Protein AF-A0A452ZAP2-F1 (afdb_monomer_lite)

Foldseek 3Di:
DAPPDDDDDDDPPPDDDDDCADPDPPGGDRDDDDPPVPDDDKDKDKDKDWDQDALVPDPPPDDTDIAIEMDIHPRPPVDDPPFDKDFDFDWDWDDPPDDDDDDPDPPVDPVDIHIHGYTPDIDTLPPPPPDPDDDDDDDDDDPDDPVNVDPQDPVNVVVVVVCCVVQVVCVLVVCLCVLQVPAPDPSVVSSLLVCQLVFADWAFDPDPVRHIDGRGDDDDDDDDPPNCPLVSLVSSQNPRSRRDDDDDDD

Structure (mmCIF, N/CA/C/O backbone):
data_AF-A0A452ZAP2-F1
#
_entry.id   AF-A0A452ZAP2-F1
#
loop_
_atom_site.group_PDB
_atom_site.id
_atom_site.type_symbol
_atom_site.label_atom_id
_atom_site.label_alt_id
_atom_site.label_comp_id
_atom_site.label_asym_id
_atom_site.label_entity_id
_atom_site.label_seq_id
_atom_site.pdbx_PDB_ins_code
_atom_site.Cartn_x
_atom_site.Cartn_y
_atom_site.Cartn_z
_atom_site.occupancy
_atom_site.B_iso_or_equiv
_atom_site.auth_seq_id
_atom_site.auth_comp_id
_atom_site.auth_asym_id
_ato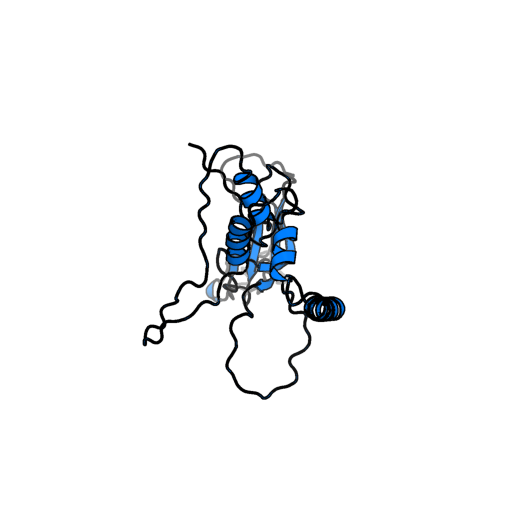m_site.auth_atom_id
_atom_site.pdbx_PDB_model_num
ATOM 1 N N . MET A 1 1 ? 32.520 3.408 -51.316 1.00 58.94 1 MET A N 1
ATOM 2 C CA . MET A 1 1 ? 31.138 2.909 -51.497 1.00 58.94 1 MET A CA 1
ATOM 3 C C . MET A 1 1 ? 30.465 2.753 -50.139 1.00 58.94 1 MET A C 1
ATOM 5 O O . MET A 1 1 ? 31.129 2.323 -49.201 1.00 58.94 1 MET A O 1
ATOM 9 N N . LYS A 1 2 ? 29.183 3.119 -50.012 1.00 74.56 2 LYS A N 1
ATOM 10 C CA . LYS A 1 2 ? 28.364 2.792 -48.830 1.00 74.56 2 LYS A CA 1
ATOM 11 C C . LYS A 1 2 ? 27.790 1.385 -49.039 1.00 74.56 2 LYS A C 1
ATOM 13 O O . LYS A 1 2 ? 27.244 1.130 -50.102 1.00 74.56 2 LYS A O 1
ATOM 18 N N . CYS A 1 3 ? 27.929 0.488 -48.064 1.00 83.25 3 CYS A N 1
ATOM 19 C CA . CYS A 1 3 ? 27.528 -0.922 -48.199 1.00 83.25 3 CYS A CA 1
ATOM 20 C C . CYS A 1 3 ? 26.006 -1.165 -48.181 1.00 83.25 3 CYS A C 1
ATOM 22 O O . CYS A 1 3 ? 25.582 -2.283 -48.445 1.00 83.25 3 CYS A O 1
ATOM 24 N N . ALA A 1 4 ? 25.197 -0.155 -47.824 1.00 84.50 4 ALA A N 1
ATOM 25 C CA . ALA A 1 4 ? 23.725 -0.194 -47.767 1.00 84.50 4 ALA A CA 1
ATOM 26 C C . ALA A 1 4 ? 23.115 -1.380 -46.987 1.00 84.50 4 ALA A C 1
ATOM 28 O O . ALA A 1 4 ? 21.946 -1.713 -47.154 1.00 84.50 4 ALA A O 1
ATOM 29 N N . THR A 1 5 ? 23.899 -2.025 -46.125 1.00 86.81 5 THR A N 1
ATOM 30 C CA . THR A 1 5 ? 23.486 -3.259 -45.457 1.00 86.81 5 THR A CA 1
ATOM 31 C C . THR A 1 5 ? 22.691 -2.969 -44.196 1.00 86.81 5 THR A C 1
ATOM 33 O O . THR A 1 5 ? 23.039 -2.080 -43.416 1.00 86.81 5 THR A O 1
ATOM 36 N N . VAL A 1 6 ? 21.637 -3.756 -43.984 1.00 89.06 6 VAL A N 1
ATOM 37 C CA . VAL A 1 6 ? 20.798 -3.692 -42.788 1.00 89.06 6 VAL A CA 1
ATOM 38 C C . VAL A 1 6 ? 21.463 -4.478 -41.662 1.00 89.06 6 VAL A C 1
ATOM 40 O O . VAL A 1 6 ? 21.759 -5.661 -41.807 1.00 89.06 6 VAL A O 1
ATOM 43 N N . ILE A 1 7 ? 21.678 -3.820 -40.525 1.00 88.56 7 ILE A N 1
ATOM 44 C CA . ILE A 1 7 ? 22.232 -4.435 -39.317 1.00 88.56 7 ILE A CA 1
ATOM 45 C C . ILE A 1 7 ? 21.113 -4.501 -38.283 1.00 88.56 7 ILE A C 1
ATOM 47 O O . ILE A 1 7 ? 20.578 -3.467 -37.883 1.00 88.56 7 ILE A O 1
ATOM 51 N N . ARG A 1 8 ? 20.761 -5.712 -37.845 1.00 89.12 8 ARG A N 1
ATOM 52 C CA . ARG A 1 8 ? 19.824 -5.906 -36.733 1.00 89.12 8 ARG A CA 1
ATOM 53 C C . ARG A 1 8 ? 20.575 -5.778 -35.412 1.00 89.12 8 ARG A C 1
ATOM 55 O O . ARG A 1 8 ? 21.665 -6.326 -35.262 1.00 89.12 8 ARG A O 1
ATOM 62 N N . ARG A 1 9 ? 19.983 -5.065 -34.458 1.00 86.69 9 ARG A N 1
ATOM 63 C CA . ARG A 1 9 ? 20.482 -4.948 -33.087 1.00 86.69 9 ARG A CA 1
ATOM 64 C C . ARG A 1 9 ? 19.342 -5.122 -32.101 1.00 86.69 9 ARG A C 1
ATOM 66 O O . ARG A 1 9 ? 18.235 -4.660 -32.360 1.00 86.69 9 ARG A O 1
ATOM 73 N N . VAL A 1 10 ? 19.653 -5.781 -30.993 1.00 87.56 10 VAL A N 1
ATOM 74 C CA . VAL A 1 10 ? 18.770 -5.923 -29.836 1.00 87.56 10 VAL A CA 1
ATOM 75 C C . VAL A 1 10 ? 19.266 -4.955 -28.769 1.00 87.56 10 VAL A C 1
ATOM 77 O O . VAL A 1 10 ? 20.470 -4.887 -28.520 1.00 87.56 10 VAL A O 1
ATOM 80 N N . PHE A 1 11 ? 18.349 -4.188 -28.184 1.00 86.19 11 PHE A N 1
ATOM 81 C CA . PHE A 1 11 ? 18.636 -3.235 -27.114 1.00 86.19 11 PHE A CA 1
ATOM 82 C C . PHE A 1 11 ? 18.094 -3.812 -25.808 1.00 86.19 11 PHE A C 1
ATOM 84 O O . PHE A 1 11 ? 16.899 -3.727 -25.552 1.00 86.19 11 PHE A O 1
ATOM 91 N N . SER A 1 12 ? 18.959 -4.438 -25.010 1.00 78.31 12 SER A N 1
ATOM 92 C CA . SER A 1 12 ? 18.568 -5.090 -23.751 1.00 78.31 12 SER A CA 1
ATOM 93 C C . SER A 1 12 ? 18.119 -4.109 -22.665 1.00 78.31 12 SER A C 1
ATOM 95 O O . SER A 1 12 ? 17.447 -4.506 -21.727 1.00 78.31 12 SER A O 1
ATOM 97 N N . ASP A 1 13 ? 18.512 -2.842 -22.768 1.00 74.81 13 ASP A N 1
ATOM 98 C CA . ASP A 1 13 ? 18.142 -1.753 -21.859 1.00 74.81 13 ASP A CA 1
ATOM 99 C C . ASP A 1 13 ? 17.128 -0.781 -22.487 1.00 74.81 13 ASP A C 1
ATOM 101 O O . ASP A 1 13 ? 16.902 0.304 -21.956 1.00 74.81 13 ASP A O 1
ATOM 105 N N . GLY A 1 14 ? 16.584 -1.118 -23.664 1.00 78.00 14 GLY A N 1
ATOM 106 C CA . GLY A 1 14 ? 15.677 -0.254 -24.423 1.00 78.00 14 GLY A CA 1
ATOM 107 C C . GLY A 1 14 ? 16.316 1.032 -24.970 1.00 78.00 14 GLY A C 1
ATOM 108 O O . GLY A 1 14 ? 15.641 1.807 -25.651 1.00 78.00 14 GLY A O 1
ATOM 109 N N . LYS A 1 15 ? 17.614 1.282 -24.734 1.00 80.50 15 LYS A N 1
ATOM 110 C CA . LYS A 1 15 ? 18.286 2.511 -25.172 1.00 80.50 15 LYS A CA 1
ATOM 111 C C . LYS A 1 15 ? 18.844 2.344 -26.573 1.00 80.50 15 LYS A C 1
ATOM 113 O O . LYS A 1 15 ? 19.737 1.538 -26.843 1.00 80.50 15 LYS A O 1
ATOM 118 N N . PHE A 1 16 ? 18.357 3.179 -27.484 1.00 85.19 16 PHE A N 1
ATOM 119 C CA . PHE A 1 16 ? 18.865 3.205 -28.845 1.00 85.19 16 PHE A CA 1
ATOM 120 C C . PHE A 1 16 ? 20.347 3.615 -28.871 1.00 85.19 16 PHE A C 1
ATOM 122 O O . PHE A 1 16 ? 20.704 4.741 -28.526 1.00 85.19 16 PHE A O 1
ATOM 129 N N . SER A 1 17 ? 21.207 2.714 -29.351 1.00 84.94 17 SER A N 1
ATOM 130 C CA . SER A 1 17 ? 22.629 2.981 -29.576 1.00 84.94 17 SER A CA 1
ATOM 131 C C . SER A 1 17 ? 23.060 2.560 -30.993 1.00 84.94 17 SER A C 1
ATOM 133 O O . SER A 1 17 ? 23.039 1.369 -31.341 1.00 84.94 17 SER A O 1
ATOM 135 N N . PRO A 1 18 ? 23.461 3.513 -31.859 1.00 86.19 18 PRO A N 1
ATOM 136 C CA . PRO A 1 18 ? 23.907 3.167 -33.201 1.00 86.19 18 PRO A CA 1
ATOM 137 C C . PRO A 1 18 ? 25.214 2.346 -33.155 1.00 86.19 18 PRO A C 1
ATOM 139 O O . PRO A 1 18 ? 25.992 2.453 -32.202 1.00 86.19 18 PRO A O 1
ATOM 142 N N . PRO A 1 19 ? 25.489 1.509 -34.172 1.00 86.94 19 PRO A N 1
ATOM 143 C CA . PRO A 1 19 ? 26.772 0.823 -34.293 1.00 86.94 19 PRO A CA 1
ATOM 144 C C . PRO A 1 19 ? 27.937 1.815 -34.384 1.00 86.94 19 PRO A C 1
ATOM 146 O O . PRO A 1 19 ? 27.811 2.883 -34.977 1.00 86.94 19 PRO A O 1
ATOM 149 N N . VAL A 1 20 ? 29.094 1.444 -33.830 1.00 87.69 20 VAL A N 1
ATOM 150 C CA . VAL A 1 20 ? 30.314 2.272 -33.895 1.00 87.69 20 VAL A CA 1
ATOM 151 C C . VAL A 1 20 ? 30.989 2.155 -35.270 1.00 87.69 20 VAL A C 1
ATOM 153 O O . VAL A 1 20 ? 31.582 3.112 -35.771 1.00 87.69 20 VAL A O 1
ATOM 156 N N . SER A 1 21 ? 30.883 0.988 -35.907 1.00 89.00 21 SER A N 1
ATOM 157 C CA . SER A 1 21 ? 31.468 0.687 -37.214 1.00 89.00 21 SER A CA 1
ATOM 158 C C . SER A 1 21 ? 30.659 -0.371 -37.962 1.00 89.00 21 SER A C 1
ATOM 160 O O . SER A 1 21 ? 29.855 -1.101 -37.380 1.00 89.00 21 SER A O 1
ATOM 162 N N . CYS A 1 22 ? 30.844 -0.423 -39.282 1.00 87.75 22 CYS A N 1
ATOM 163 C CA . CYS A 1 22 ? 30.193 -1.413 -40.129 1.00 87.75 22 CYS A CA 1
ATOM 164 C C . CYS A 1 22 ? 30.821 -2.799 -39.916 1.00 87.75 22 CYS A C 1
ATOM 166 O O . CYS A 1 22 ? 32.039 -2.914 -39.814 1.00 87.75 22 CYS A O 1
ATOM 168 N N . ILE A 1 23 ? 29.988 -3.841 -39.884 1.00 86.06 23 ILE A N 1
ATOM 169 C CA . ILE A 1 23 ? 30.411 -5.243 -39.712 1.00 86.06 23 ILE A CA 1
ATOM 170 C C . ILE A 1 23 ? 30.957 -5.888 -40.998 1.00 86.06 23 ILE A C 1
ATOM 172 O O . ILE A 1 23 ? 31.515 -6.978 -40.951 1.00 86.06 23 ILE A O 1
ATOM 176 N N . ILE A 1 24 ? 30.795 -5.239 -42.156 1.00 87.38 24 ILE A N 1
ATOM 177 C CA . ILE A 1 24 ? 31.222 -5.786 -43.450 1.00 87.38 24 ILE A CA 1
ATOM 178 C C . ILE A 1 24 ? 32.718 -5.574 -43.658 1.00 87.38 24 ILE A C 1
ATOM 180 O O . ILE A 1 24 ? 33.215 -4.447 -43.567 1.00 87.38 24 ILE A O 1
ATOM 184 N N . GLN A 1 25 ? 33.418 -6.648 -44.032 1.00 82.94 25 GLN A N 1
ATOM 185 C CA . GLN A 1 25 ? 34.827 -6.581 -44.409 1.00 82.94 25 GLN A CA 1
ATOM 186 C C . GLN A 1 25 ? 35.030 -5.614 -45.588 1.00 82.94 25 GLN A C 1
ATOM 188 O O . GLN A 1 25 ? 34.381 -5.722 -46.625 1.00 82.94 25 GLN A O 1
ATOM 193 N N . GLY A 1 26 ? 35.911 -4.627 -45.409 1.00 83.25 26 GLY A N 1
ATOM 194 C CA . GLY A 1 26 ? 36.197 -3.589 -46.408 1.00 83.25 26 GLY A CA 1
ATOM 195 C C . GLY A 1 26 ? 35.350 -2.311 -46.301 1.00 83.25 26 GLY A C 1
ATOM 196 O O . GLY A 1 26 ? 35.664 -1.324 -46.967 1.00 83.25 26 GLY A O 1
ATOM 197 N N . CYS A 1 27 ? 34.329 -2.255 -45.433 1.00 83.69 27 CYS A N 1
ATOM 198 C CA . CYS A 1 27 ? 33.527 -1.044 -45.228 1.00 83.69 27 CYS A CA 1
ATOM 199 C C . CYS A 1 27 ? 33.940 -0.276 -43.959 1.00 83.69 27 CYS A C 1
ATOM 201 O O . CYS A 1 27 ? 33.764 -0.749 -42.843 1.00 83.69 27 CYS A O 1
ATOM 203 N N . LYS A 1 28 ? 34.421 0.967 -44.113 1.00 85.19 28 LYS A N 1
ATOM 204 C CA . LYS A 1 28 ? 34.807 1.860 -42.994 1.00 85.19 28 LYS A CA 1
ATOM 205 C C . LYS A 1 28 ? 33.688 2.821 -42.551 1.00 85.19 28 LYS A C 1
ATOM 207 O O . LYS A 1 28 ? 33.962 3.868 -41.968 1.00 85.19 28 LYS A O 1
ATOM 212 N N . GLY A 1 29 ? 32.429 2.507 -42.864 1.00 84.44 29 GLY A N 1
ATOM 213 C CA . GLY A 1 29 ? 31.281 3.352 -42.520 1.00 84.44 29 GLY A CA 1
ATOM 214 C C . GLY A 1 29 ? 31.062 3.459 -41.005 1.00 84.44 29 GLY A C 1
ATOM 215 O O . GLY A 1 29 ? 31.090 2.446 -40.308 1.00 84.44 29 GLY A O 1
ATOM 216 N N . ARG A 1 30 ? 30.837 4.685 -40.512 1.00 86.25 30 ARG A N 1
ATOM 217 C CA . ARG A 1 30 ? 30.538 5.004 -39.096 1.00 86.25 30 ARG A CA 1
ATOM 218 C C . ARG A 1 30 ? 29.185 5.692 -38.890 1.00 86.25 30 ARG A C 1
ATOM 220 O O . ARG A 1 30 ? 28.778 5.941 -37.763 1.00 86.25 30 ARG A O 1
ATOM 227 N N . THR A 1 31 ? 28.503 6.033 -39.978 1.00 86.81 31 THR A N 1
ATOM 228 C CA . THR A 1 31 ? 27.211 6.721 -39.952 1.00 86.81 31 THR A CA 1
ATOM 229 C C . THR A 1 31 ? 26.125 5.726 -40.316 1.00 86.81 31 THR A C 1
ATOM 231 O O . THR A 1 31 ? 26.180 5.121 -41.387 1.00 86.81 31 THR A O 1
ATOM 234 N N . PHE A 1 32 ? 25.140 5.581 -39.436 1.00 89.00 32 PHE A N 1
ATOM 235 C CA . PHE A 1 32 ? 24.030 4.649 -39.593 1.00 89.00 32 PHE A CA 1
ATOM 236 C C . PHE A 1 32 ? 22.717 5.414 -39.519 1.00 89.00 32 PHE A C 1
ATOM 238 O O . PHE A 1 32 ? 22.531 6.247 -38.634 1.00 89.00 32 PHE A O 1
ATOM 245 N N . THR A 1 33 ? 21.807 5.122 -40.442 1.00 88.94 33 THR A N 1
ATOM 246 C CA . THR A 1 33 ? 20.453 5.676 -40.426 1.00 88.94 33 THR A CA 1
ATOM 247 C C . THR A 1 33 ? 19.517 4.634 -39.816 1.00 88.94 33 THR A C 1
ATOM 249 O O . THR A 1 33 ? 19.455 3.518 -40.337 1.00 88.94 33 THR A O 1
ATOM 252 N N . PRO A 1 34 ? 18.808 4.944 -38.717 1.00 90.50 34 PRO A N 1
ATOM 253 C CA . PRO A 1 34 ? 17.894 3.991 -38.103 1.00 90.50 34 PRO A CA 1
ATOM 254 C C . PRO A 1 34 ? 16.666 3.753 -38.989 1.00 90.50 34 PRO A C 1
ATOM 256 O O . PRO A 1 34 ? 15.971 4.694 -39.371 1.00 90.50 34 PRO A O 1
ATOM 259 N N . LEU A 1 35 ? 16.366 2.482 -39.264 1.00 90.69 35 LEU A N 1
ATOM 260 C CA . LEU A 1 35 ? 15.135 2.056 -39.933 1.00 90.69 35 LEU A CA 1
ATOM 261 C C . LEU A 1 35 ? 14.028 1.838 -38.893 1.00 90.69 35 LEU A C 1
ATOM 263 O O . LEU A 1 35 ? 13.832 0.733 -38.388 1.00 90.69 35 LEU A O 1
ATOM 267 N N . ARG A 1 36 ? 13.309 2.914 -38.555 1.00 89.81 36 ARG A N 1
ATOM 268 C CA . ARG A 1 36 ? 12.293 2.898 -37.486 1.00 89.81 36 ARG A CA 1
ATOM 269 C C . ARG A 1 36 ? 11.105 1.979 -37.777 1.00 89.81 36 ARG A C 1
ATOM 271 O O . ARG A 1 36 ? 10.565 1.402 -36.847 1.00 89.81 36 ARG A O 1
ATOM 278 N N . SER A 1 37 ? 10.740 1.788 -39.045 1.00 91.56 37 SER A N 1
ATOM 279 C CA . SER A 1 37 ? 9.626 0.912 -39.447 1.00 91.56 37 SER A CA 1
ATOM 280 C C . SER A 1 37 ? 9.846 -0.564 -39.107 1.00 91.56 37 SER A C 1
ATOM 282 O O . SER A 1 37 ? 8.888 -1.318 -39.009 1.00 91.56 37 SER A O 1
ATOM 284 N N . THR A 1 38 ? 11.101 -0.984 -38.928 1.00 90.88 38 THR A N 1
ATOM 285 C CA . THR A 1 38 ? 11.453 -2.360 -38.545 1.00 90.88 38 THR A CA 1
ATOM 286 C C . THR A 1 38 ? 11.644 -2.545 -37.041 1.00 90.88 38 THR A C 1
ATOM 288 O O . THR A 1 38 ? 12.013 -3.636 -36.604 1.00 90.88 38 THR A O 1
ATOM 291 N N . ALA A 1 39 ? 11.452 -1.487 -36.247 1.00 89.75 39 ALA A N 1
ATOM 292 C CA . ALA A 1 39 ? 11.618 -1.557 -34.805 1.00 89.75 39 ALA A CA 1
ATOM 293 C C . ALA A 1 39 ? 10.484 -2.378 -34.181 1.00 89.75 39 ALA A C 1
ATOM 295 O O . ALA A 1 39 ? 9.310 -2.138 -34.457 1.00 89.75 39 ALA A O 1
ATOM 296 N N . LYS A 1 40 ? 10.848 -3.334 -33.323 1.00 89.31 40 LYS A N 1
ATOM 297 C CA . LYS A 1 40 ? 9.900 -3.983 -32.417 1.00 89.31 40 LYS A CA 1
ATOM 298 C C . LYS A 1 40 ? 9.793 -3.124 -31.165 1.00 89.31 40 LYS A C 1
ATOM 300 O O . LYS A 1 40 ? 10.821 -2.788 -30.579 1.00 89.31 40 LYS A O 1
ATOM 305 N N . LEU A 1 41 ? 8.572 -2.739 -30.825 1.00 88.00 41 LEU A N 1
ATOM 306 C CA . LEU A 1 41 ? 8.265 -1.962 -29.632 1.00 88.00 41 LEU A CA 1
ATOM 307 C C . LEU A 1 41 ? 7.883 -2.920 -28.504 1.00 88.00 41 LEU A C 1
ATOM 309 O O . LEU A 1 41 ? 7.373 -4.007 -28.774 1.00 88.00 41 LEU A O 1
ATOM 313 N N . ILE A 1 42 ? 8.156 -2.499 -27.277 1.00 90.31 42 ILE A N 1
ATOM 314 C CA . ILE A 1 42 ? 7.742 -3.174 -26.050 1.00 90.31 42 ILE A CA 1
ATOM 315 C C . ILE A 1 42 ? 7.013 -2.152 -25.188 1.00 90.31 42 ILE A C 1
ATOM 317 O O . ILE A 1 42 ? 7.383 -0.971 -25.191 1.00 90.31 42 ILE A O 1
ATOM 321 N N . ASP A 1 43 ? 5.989 -2.606 -24.479 1.00 92.56 43 ASP A N 1
ATOM 322 C CA . ASP A 1 43 ? 5.262 -1.758 -23.545 1.00 92.56 43 ASP A CA 1
ATOM 323 C C . ASP A 1 43 ? 6.131 -1.481 -22.320 1.00 92.56 43 ASP A C 1
ATOM 325 O O . ASP A 1 43 ? 6.911 -2.327 -21.874 1.00 92.56 43 ASP A O 1
ATOM 329 N N . PHE A 1 44 ? 6.032 -0.256 -21.817 1.00 92.94 44 PHE A N 1
ATOM 330 C CA . PHE A 1 44 ? 6.894 0.256 -20.765 1.00 92.94 44 PHE A CA 1
ATOM 331 C C . PHE A 1 44 ? 6.123 1.224 -19.877 1.00 92.94 44 PHE A C 1
ATOM 333 O O . PHE A 1 44 ? 5.499 2.168 -20.367 1.00 92.94 44 PHE A O 1
ATOM 340 N N . GLN A 1 45 ? 6.227 1.040 -18.565 1.00 95.06 45 GLN A N 1
ATOM 341 C CA . GLN A 1 45 ? 5.589 1.889 -17.570 1.00 95.06 45 GLN A CA 1
ATOM 342 C C . GLN A 1 45 ? 6.557 2.181 -16.424 1.00 95.06 45 GLN A C 1
ATOM 344 O O . GLN A 1 45 ? 7.225 1.292 -15.903 1.00 95.06 45 GLN A O 1
ATOM 349 N N . LYS A 1 46 ? 6.619 3.448 -16.007 1.00 94.88 46 LYS A N 1
ATOM 350 C CA . LYS A 1 46 ? 7.341 3.863 -14.800 1.00 94.88 46 LYS A CA 1
ATOM 351 C C . LYS A 1 46 ? 6.360 4.087 -13.669 1.00 94.88 46 LYS A C 1
ATOM 353 O O . LYS A 1 46 ? 5.465 4.921 -13.787 1.00 94.88 46 LYS A O 1
ATOM 358 N N . ILE A 1 47 ? 6.583 3.396 -12.562 1.00 95.81 47 ILE A N 1
ATOM 359 C CA . ILE A 1 47 ? 5.866 3.607 -11.309 1.00 95.81 47 ILE A CA 1
ATOM 360 C C . ILE A 1 47 ? 6.831 4.116 -10.237 1.00 95.81 47 ILE A C 1
ATOM 362 O O . ILE A 1 47 ? 8.046 3.933 -10.315 1.00 95.81 47 ILE A O 1
ATOM 366 N N . ARG A 1 48 ? 6.287 4.761 -9.206 1.00 95.44 48 ARG A N 1
ATOM 367 C CA . ARG A 1 48 ? 7.054 5.194 -8.037 1.00 95.44 48 ARG A CA 1
ATOM 368 C C . ARG A 1 48 ? 6.506 4.499 -6.806 1.00 95.44 48 ARG A C 1
ATOM 370 O O . ARG A 1 48 ? 5.365 4.740 -6.419 1.00 95.44 48 ARG A O 1
ATOM 377 N N . ILE A 1 49 ? 7.330 3.657 -6.200 1.00 93.94 49 ILE A N 1
ATOM 378 C CA . ILE A 1 49 ? 6.974 2.881 -5.015 1.00 93.94 49 ILE A CA 1
ATOM 379 C C . ILE A 1 49 ? 7.396 3.681 -3.789 1.00 93.94 49 ILE A C 1
ATOM 381 O O . ILE A 1 49 ? 8.515 4.192 -3.737 1.00 93.94 49 ILE A O 1
ATOM 385 N N . GLN A 1 50 ? 6.501 3.798 -2.812 1.00 91.38 50 GLN A N 1
ATOM 386 C CA . GLN A 1 50 ? 6.766 4.441 -1.528 1.00 91.38 50 GLN A CA 1
ATOM 387 C C . GLN A 1 50 ? 6.881 3.378 -0.435 1.00 91.38 50 GLN A C 1
ATOM 389 O O . GLN A 1 50 ? 6.072 2.453 -0.392 1.00 91.38 50 GLN A O 1
ATOM 394 N N . GLU A 1 51 ? 7.877 3.518 0.445 1.00 86.25 51 GLU A N 1
ATOM 395 C CA . GLU A 1 51 ? 8.024 2.656 1.623 1.00 86.25 51 GLU A CA 1
ATOM 396 C C . GLU A 1 51 ? 6.728 2.645 2.452 1.00 86.25 51 GLU A C 1
ATOM 398 O O . GLU A 1 51 ? 6.159 3.700 2.754 1.00 86.25 51 GLU A O 1
ATOM 403 N N . LEU A 1 52 ? 6.275 1.450 2.843 1.00 78.44 52 LEU A N 1
ATOM 404 C CA . LEU A 1 52 ? 5.164 1.304 3.776 1.00 78.44 52 LEU A CA 1
ATOM 405 C C . LEU A 1 52 ? 5.656 1.682 5.178 1.00 78.44 52 LEU A C 1
ATOM 407 O O . LEU A 1 52 ? 6.583 1.071 5.706 1.00 78.44 52 LEU A O 1
ATOM 411 N N . SER A 1 53 ? 5.037 2.681 5.799 1.00 66.38 53 SER A N 1
ATOM 412 C CA . SER A 1 53 ? 5.342 3.053 7.179 1.00 66.38 53 SER A CA 1
ATOM 413 C C . SER A 1 53 ? 4.651 2.088 8.147 1.00 66.38 53 SER A C 1
ATOM 415 O O . SER A 1 53 ? 3.565 2.394 8.639 1.00 66.38 53 SER A O 1
ATOM 417 N N . SER A 1 54 ? 5.240 0.918 8.404 1.00 61.31 54 SER A N 1
ATOM 418 C CA . SER A 1 54 ? 4.812 0.076 9.528 1.00 61.31 54 SER A CA 1
ATOM 419 C C . SER A 1 54 ? 5.258 0.704 10.853 1.00 61.31 54 SER A C 1
ATOM 421 O O . SER A 1 54 ? 6.269 1.410 10.905 1.00 61.31 54 SER A O 1
ATOM 423 N N . ALA A 1 55 ? 4.499 0.465 11.928 1.00 55.03 55 ALA A N 1
ATOM 424 C CA . ALA A 1 55 ? 4.786 1.011 13.258 1.00 55.03 55 ALA A CA 1
ATOM 425 C C . ALA A 1 55 ? 6.202 0.663 13.764 1.00 55.03 55 ALA A C 1
ATOM 427 O O . ALA A 1 55 ? 6.798 1.455 14.486 1.00 55.03 55 ALA A O 1
ATOM 428 N N . GLU A 1 56 ? 6.761 -0.470 13.329 1.00 55.00 56 GLU A N 1
ATOM 429 C CA . GLU A 1 56 ? 8.092 -0.948 13.727 1.00 55.00 56 GLU A CA 1
ATOM 430 C C . GLU A 1 56 ? 9.254 -0.244 13.003 1.00 55.00 56 GLU A C 1
ATOM 432 O O . GLU A 1 56 ? 10.330 -0.103 13.573 1.00 55.00 56 GLU A O 1
ATOM 437 N N . ASN A 1 57 ? 9.044 0.247 11.774 1.00 56.97 57 ASN A N 1
ATOM 438 C CA . ASN A 1 57 ? 10.090 0.879 10.949 1.00 56.97 57 ASN A CA 1
ATOM 439 C C . ASN A 1 57 ? 9.936 2.405 10.836 1.00 56.97 57 ASN A C 1
ATOM 441 O O . ASN A 1 57 ? 10.589 3.055 10.013 1.00 56.97 57 ASN A O 1
ATOM 445 N N . ARG A 1 58 ? 9.036 3.000 11.625 1.00 60.69 58 ARG A N 1
ATOM 446 C CA . ARG A 1 58 ? 8.757 4.435 11.574 1.00 60.69 58 ARG A CA 1
ATOM 447 C C . ARG A 1 58 ? 9.778 5.206 12.408 1.00 60.69 58 ARG A C 1
ATOM 449 O O . ARG A 1 58 ? 9.548 5.497 13.574 1.00 60.69 58 ARG A O 1
ATOM 456 N N . GLU A 1 59 ? 10.881 5.597 11.777 1.00 66.62 59 GLU A N 1
ATOM 457 C CA . GLU A 1 59 ? 11.748 6.654 12.308 1.00 66.62 59 GLU A CA 1
ATOM 458 C C . GLU A 1 59 ? 10.941 7.963 12.381 1.00 66.62 59 GLU A C 1
ATOM 460 O O . GLU A 1 59 ? 10.522 8.514 11.356 1.00 66.62 59 GLU A O 1
ATOM 465 N N . GLU A 1 60 ? 10.651 8.438 13.596 1.00 68.38 60 GLU A N 1
ATOM 466 C CA . GLU A 1 60 ? 9.837 9.637 13.804 1.00 68.38 60 GLU A CA 1
ATOM 467 C C . GLU A 1 60 ? 10.441 10.852 13.078 1.00 68.38 60 GLU A C 1
ATOM 469 O O . GLU A 1 60 ? 11.628 11.150 13.187 1.00 68.38 60 GLU A O 1
ATOM 474 N N . GLY A 1 61 ? 9.611 11.561 12.305 1.00 70.50 61 GLY A N 1
ATOM 475 C CA . GLY A 1 61 ? 10.013 12.764 11.566 1.00 70.50 61 GLY A CA 1
ATOM 476 C C . GLY A 1 61 ? 10.647 12.523 10.191 1.00 70.50 61 GLY A C 1
ATOM 477 O O . GLY A 1 61 ? 10.828 13.485 9.443 1.00 70.50 61 GLY A O 1
ATOM 478 N N . ARG A 1 62 ? 10.933 11.274 9.799 1.00 80.06 62 ARG A N 1
ATOM 479 C CA . ARG A 1 62 ? 11.441 10.965 8.454 1.00 80.06 62 ARG A CA 1
ATOM 480 C C . ARG A 1 62 ? 10.301 10.840 7.438 1.00 80.06 62 ARG A C 1
ATOM 482 O O . ARG A 1 62 ? 9.307 10.152 7.661 1.00 80.06 62 ARG A O 1
ATOM 489 N N . VAL A 1 63 ? 10.476 11.469 6.275 1.00 81.38 63 VAL A N 1
ATOM 490 C CA . VAL A 1 63 ? 9.596 11.271 5.113 1.00 81.38 63 VAL A CA 1
ATOM 491 C C . VAL A 1 63 ? 9.879 9.887 4.502 1.00 81.38 63 VAL A C 1
ATOM 493 O O . VAL A 1 63 ? 11.054 9.585 4.261 1.00 81.38 63 VAL A O 1
ATOM 496 N N . PRO A 1 64 ? 8.857 9.049 4.232 1.00 84.38 64 PRO A N 1
ATOM 497 C CA . PRO A 1 64 ? 9.058 7.742 3.604 1.00 84.38 64 PRO A CA 1
ATOM 498 C C . PRO A 1 64 ? 9.831 7.868 2.290 1.00 84.38 64 PRO A C 1
ATOM 500 O O . PRO A 1 64 ? 9.529 8.744 1.472 1.00 84.38 64 PRO A O 1
ATOM 503 N N . ARG A 1 65 ? 10.838 7.012 2.076 1.00 87.81 65 A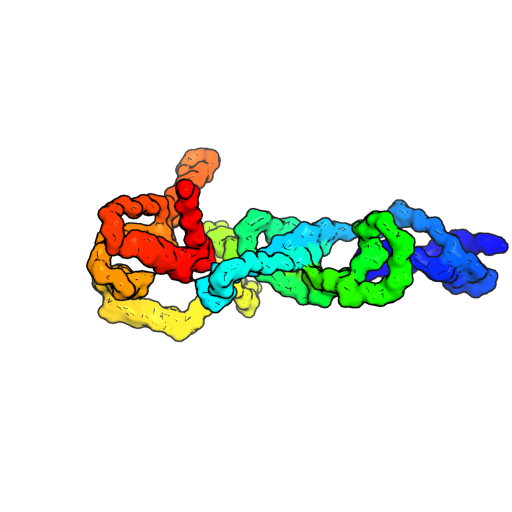RG A N 1
ATOM 504 C CA . ARG A 1 65 ? 11.596 7.046 0.818 1.00 87.81 65 ARG A CA 1
ATOM 505 C C . ARG A 1 65 ? 10.758 6.482 -0.320 1.00 87.81 65 ARG A C 1
ATOM 507 O O . ARG A 1 65 ? 9.810 5.720 -0.124 1.00 87.81 65 ARG A O 1
ATOM 514 N N . THR A 1 66 ? 11.142 6.888 -1.523 1.00 92.56 66 THR A N 1
ATOM 515 C CA . THR A 1 66 ? 10.564 6.380 -2.760 1.00 92.56 66 THR A CA 1
ATOM 516 C C . THR A 1 66 ? 11.658 5.821 -3.650 1.00 92.56 66 THR A C 1
ATOM 518 O O . THR A 1 66 ? 12.802 6.277 -3.593 1.00 92.56 66 THR A O 1
ATOM 521 N N . ILE A 1 67 ? 11.297 4.834 -4.461 1.00 93.25 67 ILE A N 1
ATOM 522 C CA . ILE A 1 67 ? 12.148 4.278 -5.507 1.00 93.25 67 ILE A CA 1
ATOM 523 C C . ILE A 1 67 ? 11.357 4.237 -6.814 1.00 93.25 67 ILE A C 1
ATOM 525 O O . ILE A 1 67 ? 10.163 3.919 -6.824 1.00 93.25 67 ILE A O 1
ATOM 529 N N . GLU A 1 68 ? 12.007 4.606 -7.914 1.00 95.06 68 GLU A N 1
ATOM 530 C CA . GLU A 1 68 ? 11.436 4.423 -9.247 1.00 95.06 68 GLU A CA 1
ATOM 531 C C . GLU A 1 68 ? 11.528 2.955 -9.639 1.00 95.06 68 GLU A C 1
ATOM 533 O O . GLU A 1 68 ? 12.554 2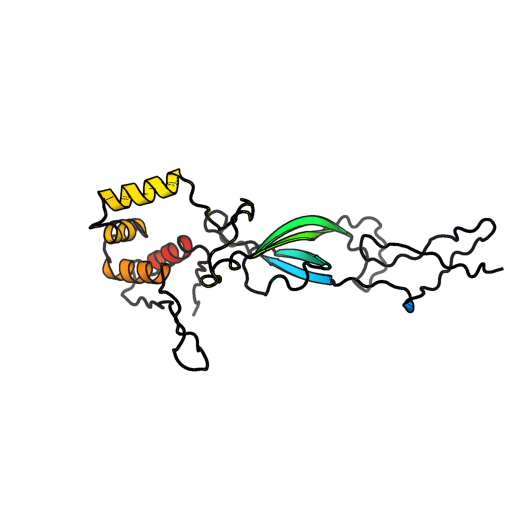.307 -9.422 1.00 95.06 68 GLU A O 1
ATOM 538 N N . CYS A 1 69 ? 10.455 2.439 -10.222 1.00 95.81 69 CYS A N 1
ATOM 539 C CA . CYS A 1 69 ? 10.400 1.083 -10.716 1.00 95.81 69 CYS A CA 1
ATOM 540 C C . CYS A 1 69 ? 9.881 1.053 -12.155 1.00 95.81 69 CYS A C 1
ATOM 542 O O . CYS A 1 69 ? 8.917 1.739 -12.496 1.00 95.81 69 CYS A O 1
ATOM 544 N N . GLU A 1 70 ? 10.564 0.290 -12.999 1.00 95.31 70 GLU A N 1
ATOM 545 C CA . GLU A 1 70 ? 10.232 0.086 -14.404 1.00 95.31 70 GLU A CA 1
ATOM 546 C C . GLU A 1 70 ? 9.507 -1.253 -14.564 1.00 95.31 70 GLU A C 1
ATOM 548 O O . GLU A 1 70 ? 10.009 -2.290 -14.127 1.00 95.31 70 GLU A O 1
ATOM 553 N N . LEU A 1 71 ? 8.325 -1.206 -15.178 1.00 95.75 71 LEU A N 1
ATOM 554 C CA . LEU A 1 71 ? 7.505 -2.350 -15.568 1.00 95.75 71 LEU A CA 1
ATOM 555 C C . LEU A 1 71 ? 7.546 -2.461 -17.094 1.00 95.75 71 LEU A C 1
ATOM 557 O O . LEU A 1 71 ? 7.461 -1.445 -17.792 1.00 95.75 71 LEU A O 1
ATOM 561 N N . ILE A 1 72 ? 7.692 -3.676 -17.610 1.00 93.81 72 ILE A N 1
ATOM 562 C CA . ILE A 1 72 ? 7.870 -3.944 -19.040 1.00 93.81 72 ILE A CA 1
ATOM 563 C C . ILE A 1 72 ? 6.932 -5.090 -19.436 1.00 93.81 72 ILE A C 1
ATOM 565 O O . ILE A 1 72 ? 6.662 -5.959 -18.611 1.00 93.81 72 ILE A O 1
ATOM 569 N N . GLU A 1 73 ? 6.450 -5.080 -20.680 1.00 92.75 73 GLU A N 1
ATOM 570 C CA . GLU A 1 73 ? 5.607 -6.133 -21.268 1.00 92.75 73 GLU A CA 1
ATOM 571 C C . GLU A 1 73 ? 4.372 -6.457 -20.404 1.00 92.75 73 GLU A C 1
ATOM 573 O O . GLU A 1 73 ? 3.494 -5.614 -20.237 1.00 92.75 73 GLU A O 1
ATOM 578 N N . ASP A 1 74 ? 4.293 -7.669 -19.862 1.00 93.50 74 ASP A N 1
ATOM 579 C CA . ASP A 1 74 ? 3.155 -8.215 -19.119 1.00 93.50 74 ASP A CA 1
ATOM 580 C C . ASP A 1 74 ? 2.949 -7.583 -17.738 1.00 93.50 74 ASP A C 1
ATOM 582 O O . ASP A 1 74 ? 1.858 -7.663 -17.174 1.00 93.50 74 ASP A O 1
ATOM 586 N N . LEU A 1 75 ? 3.976 -6.927 -17.194 1.00 95.00 75 LEU A N 1
ATOM 587 C CA . LEU A 1 75 ? 3.881 -6.213 -15.923 1.00 95.00 75 LEU A CA 1
ATOM 588 C C . LEU A 1 75 ? 3.248 -4.824 -16.064 1.00 95.00 75 LEU A C 1
ATOM 590 O O . LEU A 1 75 ? 2.950 -4.191 -15.051 1.00 95.00 75 LEU A O 1
ATOM 594 N N . VAL A 1 76 ? 3.056 -4.317 -17.281 1.00 95.00 76 VAL A N 1
ATOM 595 C CA . VAL A 1 76 ? 2.409 -3.017 -17.489 1.00 95.00 76 VAL A CA 1
ATOM 596 C C . VAL A 1 76 ? 0.942 -3.089 -17.050 1.00 95.00 76 VAL A C 1
ATOM 598 O O . VAL A 1 76 ? 0.244 -4.062 -17.312 1.00 95.00 76 VAL A O 1
ATOM 601 N N . ASP A 1 77 ? 0.486 -2.054 -16.342 1.00 92.62 77 ASP A N 1
ATOM 602 C CA . ASP A 1 77 ? -0.872 -1.909 -15.801 1.00 92.62 77 ASP A CA 1
ATOM 603 C C . ASP A 1 77 ? -1.286 -2.965 -14.755 1.00 92.62 77 ASP A C 1
ATOM 605 O O . ASP A 1 77 ? -2.463 -3.092 -14.416 1.00 92.62 77 ASP A O 1
ATOM 609 N N . CYS A 1 78 ? -0.327 -3.676 -14.150 1.00 90.38 78 CYS A N 1
ATOM 610 C CA . CYS A 1 78 ? -0.607 -4.665 -13.099 1.00 90.38 78 CYS A CA 1
ATOM 611 C C . CYS A 1 78 ? -0.998 -4.065 -11.730 1.00 90.38 78 CYS A C 1
ATOM 613 O O . CYS A 1 78 ? -1.409 -4.799 -10.826 1.00 90.38 78 CYS A O 1
ATOM 615 N N . CYS A 1 79 ? -0.848 -2.751 -11.542 1.00 91.12 79 CYS A N 1
ATOM 616 C CA . CYS A 1 79 ? -1.173 -2.062 -10.294 1.00 91.12 79 CYS A CA 1
ATOM 617 C C . CYS A 1 79 ? -1.711 -0.652 -10.542 1.00 91.12 79 CYS A C 1
ATOM 619 O O . CYS A 1 79 ? -1.322 0.011 -11.506 1.00 91.12 79 CYS A O 1
ATOM 621 N N . ILE A 1 80 ? -2.541 -0.160 -9.620 1.00 91.38 80 ILE A N 1
ATOM 622 C CA . ILE A 1 80 ? -3.063 1.212 -9.648 1.00 91.38 80 ILE A CA 1
ATOM 623 C C . ILE A 1 80 ? -2.516 2.060 -8.487 1.00 91.38 80 ILE A C 1
ATOM 625 O O . ILE A 1 80 ? -2.167 1.534 -7.423 1.00 91.38 80 ILE A O 1
ATOM 629 N N . PRO A 1 81 ? -2.450 3.398 -8.639 1.00 91.69 81 PRO A N 1
ATOM 630 C CA . PRO A 1 81 ? -2.027 4.282 -7.559 1.00 91.69 81 PRO A CA 1
ATOM 631 C C . PRO A 1 81 ? -2.849 4.082 -6.275 1.00 91.69 81 PRO A C 1
ATOM 633 O O . PRO A 1 81 ? -4.078 4.095 -6.297 1.00 91.69 81 PRO A O 1
ATOM 636 N N . GLY A 1 82 ? -2.160 3.938 -5.139 1.00 86.25 82 GLY A N 1
ATOM 637 C CA . GLY A 1 82 ? -2.775 3.730 -3.819 1.00 86.25 82 GLY A CA 1
ATOM 638 C C . GLY A 1 82 ? -2.875 2.264 -3.376 1.00 86.25 82 GLY A C 1
ATOM 639 O O . GLY A 1 82 ? -3.213 1.989 -2.213 1.00 86.25 82 GLY A O 1
ATOM 640 N N . GLU A 1 83 ? -2.550 1.321 -4.260 1.00 87.31 83 GLU A N 1
ATOM 641 C CA . GLU A 1 83 ? -2.392 -0.084 -3.897 1.00 87.31 83 GLU A CA 1
ATOM 642 C C . GLU A 1 83 ? -1.094 -0.345 -3.142 1.00 87.31 83 GLU A C 1
ATOM 644 O O . GLU A 1 83 ? -0.082 0.332 -3.319 1.00 87.31 83 GLU A O 1
ATOM 649 N N . VAL A 1 84 ? -1.145 -1.352 -2.270 1.00 86.31 84 VAL A N 1
ATOM 650 C CA . VAL A 1 84 ? 0.042 -1.862 -1.590 1.00 86.31 84 VAL A CA 1
ATOM 651 C C . VAL A 1 84 ? 0.527 -3.055 -2.395 1.00 86.31 84 VAL A C 1
ATOM 653 O O . VAL A 1 84 ? -0.166 -4.073 -2.493 1.00 86.31 84 VAL A O 1
ATOM 656 N N . VAL A 1 85 ? 1.708 -2.903 -2.979 1.00 90.06 85 VAL A N 1
ATOM 657 C CA . VAL A 1 85 ? 2.328 -3.902 -3.843 1.00 90.06 85 VAL A CA 1
ATOM 658 C C . VAL A 1 85 ? 3.646 -4.380 -3.254 1.00 90.06 85 VAL A C 1
ATOM 660 O O . VAL A 1 85 ? 4.385 -3.616 -2.633 1.00 90.06 85 VAL A O 1
ATOM 663 N N . THR A 1 86 ? 3.958 -5.647 -3.487 1.00 90.50 86 THR A N 1
ATOM 664 C CA . THR A 1 86 ? 5.284 -6.216 -3.266 1.00 90.50 86 THR A CA 1
ATOM 665 C C . THR A 1 86 ? 5.944 -6.396 -4.621 1.00 90.50 86 THR A C 1
ATOM 667 O O . THR A 1 86 ? 5.426 -7.120 -5.471 1.00 90.50 86 THR A O 1
ATOM 670 N N . VAL A 1 87 ? 7.080 -5.733 -4.826 1.00 93.06 87 VAL A N 1
ATOM 671 C CA . VAL A 1 87 ? 7.816 -5.784 -6.092 1.00 93.06 87 VAL A CA 1
ATOM 672 C C . VAL A 1 87 ? 9.147 -6.484 -5.877 1.00 93.06 87 VAL A C 1
ATOM 674 O O . VAL A 1 87 ? 9.927 -6.090 -5.012 1.00 93.06 87 VAL A O 1
ATOM 677 N N . ALA A 1 88 ? 9.401 -7.516 -6.675 1.00 95.31 88 ALA A N 1
ATOM 678 C CA . ALA A 1 88 ? 10.708 -8.148 -6.786 1.00 95.31 88 ALA A CA 1
ATOM 679 C C . ALA A 1 88 ? 11.324 -7.750 -8.125 1.00 95.31 88 ALA A C 1
ATOM 681 O O . ALA A 1 88 ? 10.643 -7.754 -9.152 1.00 95.31 88 ALA A O 1
ATOM 682 N N . GLY A 1 89 ? 12.603 -7.395 -8.117 1.00 94.62 89 GLY A N 1
ATOM 683 C CA . GLY A 1 89 ? 13.261 -6.849 -9.292 1.00 94.62 89 GLY A CA 1
ATOM 684 C C . GLY A 1 89 ? 14.769 -6.731 -9.138 1.00 94.62 89 GLY A C 1
ATOM 685 O O . GLY A 1 89 ? 15.329 -7.024 -8.080 1.00 94.62 89 GLY A O 1
ATOM 686 N N . ILE A 1 90 ? 15.420 -6.286 -10.206 1.00 94.75 90 ILE A N 1
ATOM 687 C CA . ILE A 1 90 ? 16.862 -6.053 -10.255 1.00 94.75 90 ILE A CA 1
ATOM 688 C C . ILE A 1 90 ? 17.122 -4.577 -9.973 1.00 94.75 90 ILE A C 1
ATOM 690 O O . ILE A 1 90 ? 16.590 -3.699 -10.653 1.00 94.75 90 ILE A O 1
ATOM 694 N N . VAL A 1 91 ? 17.967 -4.288 -8.983 1.00 95.38 91 VAL A N 1
ATOM 695 C CA . VAL A 1 91 ? 18.416 -2.915 -8.728 1.00 95.38 91 VAL A CA 1
ATOM 696 C C . VAL A 1 91 ? 19.378 -2.507 -9.837 1.00 95.38 91 VAL A C 1
ATOM 698 O O . VAL A 1 91 ? 20.463 -3.074 -9.984 1.00 95.38 91 VAL A O 1
ATOM 701 N N . LYS A 1 92 ? 18.976 -1.510 -10.617 1.00 91.06 92 LYS A N 1
ATOM 702 C CA . LYS A 1 92 ? 19.756 -0.932 -11.703 1.00 91.06 92 LYS A CA 1
ATOM 703 C C . LYS A 1 92 ? 20.152 0.503 -11.378 1.00 91.06 92 LYS A C 1
ATOM 705 O O . LYS A 1 92 ? 19.615 1.163 -10.491 1.00 91.06 92 LYS A O 1
ATOM 710 N N . VAL A 1 93 ? 21.152 0.971 -12.114 1.00 88.88 93 VAL A N 1
ATOM 711 C CA . VAL A 1 93 ? 21.788 2.266 -11.908 1.00 88.88 93 VAL A CA 1
ATOM 712 C C . VAL A 1 93 ? 21.693 3.088 -13.191 1.00 88.88 93 VAL A C 1
ATOM 714 O O . VAL A 1 93 ? 22.092 2.629 -14.262 1.00 88.88 93 VAL A O 1
ATOM 717 N N . LEU A 1 94 ? 21.220 4.327 -13.086 1.00 81.50 94 LEU A N 1
ATOM 718 C CA . LEU A 1 94 ? 21.323 5.336 -14.134 1.00 81.50 94 LEU A CA 1
ATOM 719 C C . LEU A 1 94 ? 22.456 6.299 -13.794 1.00 81.50 94 LEU A C 1
ATOM 721 O O . LEU A 1 94 ? 22.481 6.917 -12.730 1.00 81.50 94 LEU A O 1
ATOM 725 N N . ASN A 1 95 ? 23.404 6.433 -14.718 1.00 73.75 95 ASN A N 1
ATOM 726 C CA . ASN A 1 95 ? 24.372 7.519 -14.671 1.00 73.75 95 ASN A CA 1
ATOM 727 C C . ASN A 1 95 ? 23.703 8.784 -15.215 1.00 73.75 95 ASN A C 1
ATOM 729 O O . ASN A 1 95 ? 23.184 8.770 -16.333 1.00 73.75 95 ASN A O 1
ATOM 733 N N . ASN A 1 96 ? 23.755 9.874 -14.454 1.00 63.03 96 ASN A N 1
ATOM 734 C CA . ASN A 1 96 ? 23.090 11.138 -14.765 1.00 63.03 96 ASN A CA 1
ATOM 735 C C . ASN A 1 96 ? 23.768 11.947 -15.891 1.00 63.03 96 ASN A C 1
ATOM 737 O O . ASN A 1 96 ? 23.652 13.167 -15.957 1.00 63.03 96 ASN A O 1
ATOM 741 N N . HIS A 1 97 ? 24.516 11.289 -16.780 1.00 57.34 97 HIS A N 1
ATOM 742 C CA . HIS A 1 97 ? 25.312 11.955 -17.812 1.00 57.34 97 HIS A CA 1
ATOM 743 C C . HIS A 1 97 ? 24.456 12.571 -18.940 1.00 57.34 97 HIS A C 1
ATOM 745 O O . HIS A 1 97 ? 24.997 13.193 -19.854 1.00 57.34 97 HIS A O 1
ATOM 751 N N . MET A 1 98 ? 23.130 12.427 -18.922 1.00 53.44 98 MET A N 1
ATOM 752 C CA . MET A 1 98 ? 22.255 13.012 -19.937 1.00 53.44 98 MET A CA 1
ATOM 753 C C . MET A 1 98 ? 21.016 13.612 -19.263 1.00 53.44 98 MET A C 1
ATOM 755 O O . MET A 1 98 ? 20.379 12.940 -18.463 1.00 53.44 98 MET A O 1
ATOM 759 N N . ASP A 1 99 ? 20.723 14.872 -19.603 1.00 46.94 99 ASP A N 1
ATOM 760 C CA . ASP A 1 99 ? 19.455 15.589 -19.364 1.00 46.94 99 ASP A CA 1
ATOM 761 C C . ASP A 1 99 ? 19.328 16.540 -18.154 1.00 46.94 99 ASP A C 1
ATOM 763 O O . ASP A 1 99 ? 18.243 16.729 -17.612 1.00 46.94 99 ASP A O 1
ATOM 767 N N . VAL A 1 100 ? 20.388 17.290 -17.823 1.00 45.34 100 VAL A N 1
ATOM 768 C CA . VAL A 1 100 ? 20.216 18.645 -17.253 1.00 45.34 100 VAL A CA 1
ATOM 769 C C . VAL A 1 100 ? 20.928 19.648 -18.154 1.00 45.34 100 VAL A C 1
ATOM 771 O O . VAL A 1 100 ? 22.148 19.629 -18.312 1.00 45.34 100 VAL A O 1
ATOM 774 N N . GLY A 1 101 ? 20.133 20.482 -18.821 1.00 44.88 101 GLY A N 1
ATOM 775 C CA . GLY A 1 101 ? 20.606 21.476 -19.770 1.00 44.88 101 GLY A CA 1
ATOM 776 C C . GLY A 1 101 ? 21.574 22.488 -19.154 1.00 44.88 101 GLY A C 1
ATOM 777 O O . GLY A 1 101 ? 21.445 22.889 -18.003 1.00 44.88 101 GLY A O 1
ATOM 778 N N . GLY A 1 102 ? 22.506 22.952 -19.988 1.00 45.59 102 GLY A N 1
ATOM 779 C CA . GLY A 1 102 ? 23.165 24.243 -19.797 1.00 45.59 102 GLY A CA 1
ATOM 780 C C . GLY A 1 102 ? 24.360 24.254 -18.847 1.00 45.59 102 GLY A C 1
ATOM 781 O O . GLY A 1 102 ? 24.318 24.871 -17.792 1.00 45.59 102 GLY A O 1
ATOM 782 N N . GLY A 1 103 ? 25.487 23.687 -19.272 1.00 41.34 103 GLY A N 1
ATOM 783 C CA . GLY A 1 103 ? 26.765 23.979 -18.631 1.00 41.34 103 GLY A CA 1
ATOM 784 C C . GLY A 1 103 ? 27.914 23.227 -19.274 1.00 41.34 103 GLY A C 1
ATOM 785 O O . GLY A 1 103 ? 28.007 22.008 -19.174 1.00 41.34 103 GLY A O 1
ATOM 786 N N . LYS A 1 104 ? 28.819 23.947 -19.941 1.00 45.69 104 LYS A N 1
ATOM 787 C CA . LYS A 1 104 ? 30.095 23.405 -20.424 1.00 45.69 104 LYS A CA 1
ATOM 788 C C . LYS A 1 104 ? 30.997 23.085 -19.224 1.00 45.69 104 LYS A C 1
ATOM 790 O O . LYS A 1 104 ? 31.932 23.820 -18.946 1.00 45.69 104 LYS A O 1
ATOM 795 N N . SER A 1 105 ? 30.735 21.994 -18.516 1.00 49.72 105 SER A N 1
ATOM 796 C CA . SER A 1 105 ? 31.700 21.414 -17.585 1.00 49.72 105 SER A CA 1
ATOM 797 C C . SER A 1 105 ? 31.681 19.900 -17.730 1.00 49.72 105 SER A C 1
ATOM 799 O O . SER A 1 105 ? 30.905 19.188 -17.101 1.00 49.72 105 SER A O 1
ATOM 801 N N . LYS A 1 106 ? 32.542 19.406 -18.626 1.00 52.66 106 LYS A N 1
ATOM 802 C CA . LYS A 1 106 ? 32.883 17.986 -18.741 1.00 52.66 106 LYS A CA 1
ATOM 803 C C . LYS A 1 106 ? 33.756 17.592 -17.545 1.00 52.66 106 LYS A C 1
ATOM 805 O O . LYS A 1 106 ? 34.954 17.371 -17.707 1.00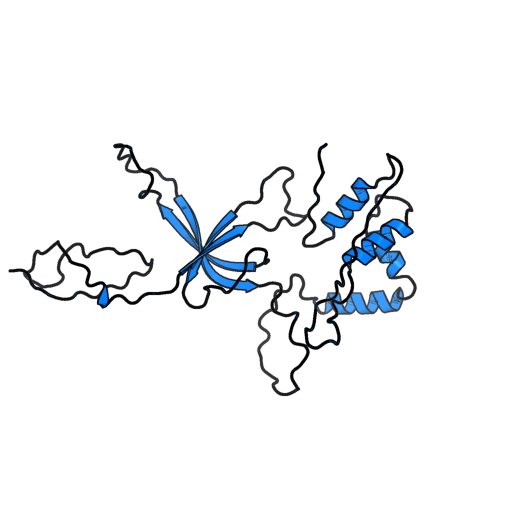 52.66 106 LYS A O 1
ATOM 810 N N . SER A 1 107 ? 33.176 17.505 -16.350 1.00 55.12 107 SER A N 1
ATOM 811 C CA . SER A 1 107 ? 33.799 16.724 -15.283 1.00 55.12 107 SER A CA 1
ATOM 812 C C . SER A 1 107 ? 33.471 15.260 -15.539 1.00 55.12 107 SER A C 1
ATOM 814 O O . SER A 1 107 ? 32.325 14.833 -15.431 1.00 55.12 107 SER A O 1
ATOM 816 N N . ARG A 1 108 ? 34.487 14.502 -15.956 1.00 54.59 108 ARG A N 1
ATOM 817 C CA . ARG A 1 108 ? 34.375 13.122 -16.454 1.00 54.59 108 ARG A CA 1
ATOM 818 C C . ARG A 1 108 ? 33.897 12.115 -15.394 1.00 54.59 108 ARG A C 1
ATOM 820 O O . ARG A 1 108 ? 33.619 10.984 -15.759 1.00 54.59 108 ARG A O 1
ATOM 827 N N . ASN A 1 109 ? 33.777 12.529 -14.131 1.00 57.72 109 ASN A N 1
ATOM 828 C CA . ASN A 1 109 ? 33.377 11.701 -12.995 1.00 57.72 109 ASN A CA 1
ATOM 829 C C . ASN A 1 109 ? 32.466 12.488 -12.038 1.00 57.72 109 ASN A C 1
ATOM 831 O O . ASN A 1 109 ? 32.894 12.903 -10.963 1.00 57.72 109 ASN A O 1
ATOM 835 N N . GLN A 1 110 ? 31.199 12.682 -12.393 1.00 60.16 110 GLN A N 1
ATOM 836 C CA . GLN A 1 110 ? 30.178 12.843 -11.358 1.00 60.16 110 GLN A CA 1
ATOM 837 C C . GLN A 1 110 ? 29.717 11.434 -10.982 1.00 60.16 110 GLN A C 1
ATOM 839 O O . GLN A 1 110 ? 28.966 10.807 -11.716 1.00 60.16 110 GLN A O 1
ATOM 844 N N . GLY A 1 111 ? 30.238 10.901 -9.874 1.00 62.19 111 GLY A N 1
ATOM 845 C CA . GLY A 1 111 ? 29.923 9.557 -9.364 1.00 62.19 111 GLY A CA 1
ATOM 846 C C . GLY A 1 111 ? 28.533 9.442 -8.729 1.00 62.19 111 GLY A C 1
ATOM 847 O O . GLY A 1 111 ? 28.351 8.646 -7.814 1.00 62.19 111 GLY A O 1
ATOM 848 N N . LEU A 1 112 ? 27.583 10.276 -9.161 1.00 70.69 112 LEU A N 1
ATOM 849 C CA . LEU A 1 112 ? 26.208 10.276 -8.680 1.00 70.69 112 LEU A CA 1
ATOM 850 C C . LEU A 1 112 ? 25.364 9.406 -9.604 1.00 70.69 112 LEU A C 1
ATOM 852 O O . LEU A 1 112 ? 25.262 9.636 -10.810 1.00 70.69 112 LEU A O 1
ATOM 856 N N . TYR A 1 113 ? 24.774 8.394 -8.994 1.00 80.81 113 TYR A N 1
ATOM 857 C CA . TYR A 1 113 ? 24.062 7.319 -9.649 1.00 80.81 113 TYR A CA 1
ATOM 858 C C . TYR A 1 113 ? 22.646 7.270 -9.091 1.00 80.81 113 TYR A C 1
ATOM 860 O O . TYR A 1 113 ? 22.463 7.221 -7.875 1.00 80.81 113 TYR A O 1
ATOM 868 N N . TYR A 1 114 ? 21.652 7.284 -9.974 1.00 85.56 114 TYR A N 1
ATOM 869 C CA . TYR A 1 114 ? 20.259 7.103 -9.585 1.00 85.56 114 TYR A CA 1
ATOM 870 C C . TYR A 1 114 ? 19.932 5.617 -9.581 1.00 85.56 114 TYR A C 1
ATOM 872 O O . TYR A 1 114 ? 20.092 4.938 -10.596 1.00 85.56 114 TYR A O 1
ATOM 880 N N . LEU A 1 115 ? 19.505 5.115 -8.427 1.00 91.38 115 LEU A N 1
ATOM 881 C CA . LEU A 1 115 ? 19.027 3.746 -8.289 1.00 91.38 115 LEU A CA 1
ATOM 882 C C . LEU A 1 115 ? 17.566 3.672 -8.719 1.00 91.38 115 LEU A C 1
ATOM 884 O O . LEU A 1 115 ? 16.751 4.491 -8.298 1.00 91.38 115 LEU A O 1
ATOM 888 N N . TYR A 1 116 ? 17.251 2.666 -9.522 1.00 93.38 116 TYR A N 1
ATOM 889 C CA . TYR A 1 116 ? 15.887 2.298 -9.872 1.00 93.38 116 TYR A CA 1
ATOM 890 C C . TYR A 1 116 ? 15.756 0.776 -9.871 1.00 93.38 116 TYR A C 1
ATOM 892 O O . TYR A 1 116 ? 16.753 0.050 -9.901 1.00 93.38 116 TYR A O 1
ATOM 900 N N . LEU A 1 117 ? 14.526 0.290 -9.803 1.00 95.31 117 LEU A N 1
ATOM 901 C CA . LEU A 1 117 ? 14.214 -1.129 -9.780 1.00 95.31 117 LEU A CA 1
ATOM 902 C C . LEU A 1 117 ? 13.611 -1.546 -11.122 1.00 95.31 117 LEU A C 1
ATOM 904 O O . LEU A 1 117 ? 12.561 -1.051 -11.507 1.00 95.31 117 LEU A O 1
ATOM 908 N N . GLU A 1 118 ? 14.227 -2.481 -11.826 1.00 94.81 118 GLU A N 1
ATOM 909 C CA . GLU A 1 118 ? 13.560 -3.165 -12.937 1.00 94.81 118 GLU A CA 1
ATOM 910 C C . GLU A 1 118 ? 12.735 -4.316 -12.365 1.00 94.81 118 GLU A C 1
ATOM 912 O O . GLU A 1 118 ? 13.302 -5.240 -11.776 1.00 94.81 118 GLU A O 1
ATOM 917 N N . ALA A 1 119 ? 11.409 -4.252 -12.482 1.00 96.12 119 ALA A N 1
ATOM 918 C CA . ALA A 1 119 ? 10.540 -5.280 -11.928 1.00 96.12 119 ALA A CA 1
ATOM 919 C C . ALA A 1 119 ? 10.646 -6.593 -12.710 1.00 96.12 119 ALA A C 1
ATOM 921 O O . ALA A 1 119 ? 10.648 -6.611 -13.936 1.00 96.12 119 ALA A O 1
ATOM 922 N N . ILE A 1 120 ? 10.672 -7.695 -11.964 1.00 95.31 120 ILE A N 1
ATOM 923 C CA . ILE A 1 120 ? 10.492 -9.064 -12.465 1.00 95.31 120 ILE A CA 1
ATOM 924 C C . ILE A 1 120 ? 9.106 -9.583 -12.072 1.00 95.31 120 ILE A C 1
ATOM 926 O O . ILE A 1 120 ? 8.492 -10.347 -12.806 1.00 95.31 120 ILE A O 1
ATOM 930 N N . SER A 1 121 ? 8.602 -9.188 -10.901 1.00 94.38 121 SER A N 1
ATOM 931 C CA . SER A 1 121 ? 7.257 -9.558 -10.467 1.00 94.38 121 SER A CA 1
ATOM 932 C C . SER A 1 121 ? 6.647 -8.479 -9.592 1.00 94.38 121 SER A C 1
ATOM 934 O O . SER A 1 121 ? 7.309 -7.976 -8.679 1.00 94.38 121 SER A O 1
ATOM 936 N N . VAL A 1 122 ? 5.365 -8.207 -9.807 1.00 93.12 122 VAL A N 1
ATOM 937 C CA . VAL A 1 122 ? 4.549 -7.335 -8.962 1.00 93.12 122 VAL A CA 1
ATOM 938 C C . VAL A 1 122 ? 3.427 -8.177 -8.367 1.00 93.12 122 VAL A C 1
ATOM 940 O O . VAL A 1 122 ? 2.699 -8.853 -9.088 1.00 93.12 122 VAL A O 1
ATOM 943 N N . ARG A 1 123 ? 3.295 -8.166 -7.041 1.00 90.00 123 ARG A N 1
ATOM 944 C CA . ARG A 1 123 ? 2.204 -8.838 -6.326 1.00 90.00 123 ARG A CA 1
ATOM 945 C C . ARG A 1 123 ? 1.353 -7.811 -5.606 1.00 90.00 123 ARG A C 1
ATOM 947 O O . ARG A 1 123 ? 1.870 -7.025 -4.815 1.00 90.00 123 ARG A O 1
ATOM 954 N N . ASN A 1 124 ? 0.050 -7.835 -5.859 1.00 84.75 124 ASN A N 1
ATOM 955 C CA . ASN A 1 124 ? -0.909 -6.963 -5.197 1.00 84.75 124 ASN A CA 1
ATOM 956 C C . ASN A 1 124 ? -1.487 -7.652 -3.955 1.00 84.75 124 ASN A C 1
ATOM 958 O O . ASN A 1 124 ? -2.015 -8.760 -4.030 1.00 84.75 124 ASN A O 1
ATOM 962 N N . SER A 1 125 ? -1.420 -6.966 -2.818 1.00 69.62 125 SER A N 1
ATOM 963 C CA . SER A 1 125 ? -1.933 -7.449 -1.530 1.00 69.62 125 SER A CA 1
ATOM 964 C C . SER A 1 125 ? -3.457 -7.641 -1.480 1.00 69.62 125 SER A C 1
ATOM 966 O O . SER A 1 125 ? -3.943 -8.364 -0.615 1.00 69.62 125 SER A O 1
ATOM 968 N N . LYS A 1 126 ? -4.231 -7.026 -2.389 1.00 58.22 126 LYS A N 1
ATOM 969 C CA . LYS A 1 126 ? -5.706 -7.112 -2.404 1.00 58.22 126 LYS A CA 1
ATOM 970 C C . LYS A 1 126 ? -6.291 -8.116 -3.398 1.00 58.22 126 LYS A C 1
ATOM 972 O O . LYS A 1 126 ? -7.496 -8.358 -3.355 1.00 58.22 126 LYS A O 1
ATOM 977 N N . ALA A 1 127 ? -5.483 -8.706 -4.276 1.00 47.31 127 ALA A N 1
ATOM 978 C CA . ALA A 1 127 ? -5.987 -9.420 -5.453 1.00 47.31 127 ALA A CA 1
ATOM 979 C C . ALA A 1 127 ? -6.715 -10.754 -5.169 1.00 47.31 127 ALA A C 1
ATOM 981 O O . ALA A 1 127 ? -7.215 -11.361 -6.107 1.00 47.31 127 ALA A O 1
ATOM 982 N N . HIS A 1 128 ? -6.836 -11.202 -3.912 1.00 38.53 128 HIS A N 1
ATOM 983 C CA . HIS A 1 128 ? -7.460 -12.493 -3.585 1.00 38.53 128 HIS A CA 1
ATOM 984 C C . HIS A 1 128 ? -8.721 -12.446 -2.705 1.00 38.53 128 HIS A C 1
ATOM 986 O O . HIS A 1 128 ? -9.230 -13.503 -2.345 1.00 38.53 128 HIS A O 1
ATOM 992 N N . VAL A 1 129 ? -9.281 -11.268 -2.393 1.00 41.22 129 VAL A N 1
ATOM 993 C CA . VAL A 1 129 ? -10.553 -11.180 -1.627 1.00 41.22 129 VAL A CA 1
ATOM 994 C C . VAL A 1 129 ? -11.797 -11.285 -2.530 1.00 41.22 129 VAL A C 1
ATOM 996 O O . VAL A 1 129 ? -12.921 -11.306 -2.043 1.00 41.22 129 VAL A O 1
ATOM 999 N N . VAL A 1 130 ? -11.641 -11.408 -3.853 1.00 38.56 130 VAL A N 1
ATOM 1000 C CA . VAL A 1 130 ? -12.782 -11.533 -4.776 1.00 38.56 130 VAL A CA 1
ATOM 1001 C C . VAL A 1 130 ? -12.632 -12.778 -5.641 1.00 38.56 130 VAL A C 1
ATOM 1003 O O . VAL A 1 130 ? -12.143 -12.696 -6.761 1.00 38.56 130 VAL A O 1
ATOM 1006 N N . SER A 1 131 ? -13.042 -13.934 -5.112 1.00 33.50 131 SER A N 1
ATOM 1007 C CA . SER A 1 131 ? -13.496 -15.110 -5.880 1.00 33.50 131 SER A CA 1
ATOM 1008 C C . SER A 1 131 ? -14.222 -16.106 -4.960 1.00 33.50 131 SER A C 1
ATOM 1010 O O . SER A 1 131 ? -13.865 -17.274 -4.882 1.00 33.50 131 SER A O 1
ATOM 1012 N N . GLU A 1 132 ? -15.261 -15.661 -4.252 1.00 37.16 132 GLU A N 1
ATOM 1013 C CA . GLU A 1 132 ? -16.346 -16.572 -3.868 1.00 37.16 132 GLU A CA 1
ATOM 1014 C C . GLU A 1 132 ? -17.399 -16.487 -4.973 1.00 37.16 132 GLU A C 1
ATOM 1016 O O . GLU A 1 132 ? -18.202 -15.556 -4.989 1.00 37.16 132 GLU A O 1
ATOM 1021 N N . ASN A 1 133 ? -17.276 -17.371 -5.972 1.00 38.59 133 ASN A N 1
ATOM 1022 C CA . ASN A 1 133 ? -18.362 -17.998 -6.745 1.00 38.59 133 ASN A CA 1
ATOM 1023 C C . ASN A 1 133 ? -17.838 -18.528 -8.089 1.00 38.59 133 ASN A C 1
ATOM 1025 O O . ASN A 1 133 ? -18.029 -17.905 -9.132 1.00 38.59 133 ASN A O 1
ATOM 1029 N N . SER A 1 134 ? -17.227 -19.710 -8.063 1.00 35.41 134 SER A N 1
ATOM 1030 C CA . SER A 1 134 ? -17.306 -20.663 -9.175 1.00 35.41 134 SER A CA 1
ATOM 1031 C C . SER A 1 134 ? -16.912 -22.048 -8.670 1.00 35.41 134 SER A C 1
ATOM 1033 O O . SER A 1 134 ? -15.744 -22.306 -8.395 1.00 35.41 134 SER A O 1
ATOM 1035 N N . ASP A 1 135 ? -17.938 -22.866 -8.467 1.00 31.64 135 ASP A N 1
ATOM 1036 C CA . ASP A 1 135 ? -18.039 -24.306 -8.693 1.00 31.64 135 ASP A CA 1
ATOM 1037 C C . ASP A 1 135 ? -16.780 -25.181 -8.576 1.00 31.64 135 ASP A C 1
ATOM 1039 O O . ASP A 1 135 ? -15.764 -25.029 -9.253 1.00 31.64 135 ASP A O 1
ATOM 1043 N N . ALA A 1 136 ? -16.928 -26.198 -7.732 1.00 41.09 136 ALA A N 1
ATOM 1044 C CA . ALA A 1 136 ? -15.998 -27.290 -7.534 1.00 41.09 136 ALA A CA 1
ATOM 1045 C C . ALA A 1 136 ? -15.648 -28.015 -8.846 1.00 41.09 136 ALA A C 1
ATOM 1047 O O . ALA A 1 136 ? -16.498 -28.714 -9.386 1.00 41.09 136 ALA A O 1
ATOM 1048 N N . SER A 1 137 ? -14.384 -27.933 -9.278 1.00 36.69 137 SER A N 1
ATOM 1049 C CA . SER A 1 137 ? -13.607 -29.062 -9.829 1.00 36.69 137 SER A CA 1
ATOM 1050 C C . SER A 1 137 ? -12.261 -28.601 -10.401 1.00 36.69 137 SER A C 1
ATOM 1052 O O . SER A 1 137 ? -12.162 -28.330 -11.593 1.00 36.69 137 SER A O 1
ATOM 1054 N N . SER A 1 138 ? -11.221 -28.566 -9.569 1.00 31.47 138 SER A N 1
ATOM 1055 C CA . SER A 1 138 ? -9.833 -28.849 -9.973 1.00 31.47 138 SER A CA 1
ATOM 1056 C C . SER A 1 138 ? -8.921 -28.671 -8.765 1.00 31.47 138 SER A C 1
ATOM 1058 O O . SER A 1 138 ? -8.443 -27.580 -8.460 1.00 31.47 138 SER A O 1
ATOM 1060 N N . THR A 1 139 ? -8.709 -29.778 -8.060 1.00 39.28 139 THR A N 1
ATOM 1061 C CA . THR A 1 139 ? -7.460 -30.037 -7.346 1.00 39.28 139 THR A CA 1
ATOM 1062 C C . THR A 1 139 ? -6.287 -29.787 -8.299 1.00 39.28 139 THR A C 1
ATOM 1064 O O . THR A 1 139 ? -6.383 -30.150 -9.468 1.00 39.28 139 THR A O 1
ATOM 1067 N N . ASP A 1 140 ? -5.212 -29.187 -7.785 1.00 33.22 140 ASP A N 1
ATOM 1068 C CA . ASP A 1 140 ? -3.935 -28.893 -8.462 1.00 33.22 140 ASP A CA 1
ATOM 1069 C C . ASP A 1 140 ? -3.769 -27.478 -9.046 1.00 33.22 140 ASP A C 1
ATOM 1071 O O . ASP A 1 140 ? -3.433 -27.292 -10.212 1.00 33.22 140 ASP A O 1
ATOM 1075 N N . ILE A 1 141 ? -3.858 -26.455 -8.187 1.00 39.91 141 ILE A N 1
ATOM 1076 C CA . ILE A 1 141 ? -3.049 -25.235 -8.359 1.00 39.91 141 ILE A CA 1
ATOM 1077 C C . ILE A 1 141 ? -2.208 -25.038 -7.096 1.00 39.91 141 ILE A C 1
ATOM 1079 O O . ILE A 1 141 ? -2.597 -24.394 -6.129 1.00 39.91 141 ILE A O 1
ATOM 1083 N N . LEU A 1 142 ? -1.069 -25.727 -7.127 1.00 38.62 142 LEU A N 1
ATOM 1084 C CA . LEU A 1 142 ? 0.210 -25.448 -6.477 1.00 38.62 142 LEU A CA 1
ATOM 1085 C C . LEU A 1 142 ? 0.205 -24.420 -5.339 1.00 38.62 142 LEU A C 1
ATOM 1087 O O . LEU A 1 142 ? 0.084 -23.214 -5.553 1.00 38.62 142 LEU A O 1
ATOM 1091 N N . ALA A 1 143 ? 0.529 -24.943 -4.157 1.00 33.84 143 ALA A N 1
ATOM 1092 C CA . ALA A 1 143 ? 1.063 -24.277 -2.977 1.00 33.84 143 ALA A CA 1
ATOM 1093 C C . ALA A 1 143 ? 2.244 -23.330 -3.292 1.00 33.84 143 ALA A C 1
ATOM 1095 O O . ALA A 1 143 ? 3.397 -23.600 -2.965 1.00 33.84 143 ALA A O 1
ATOM 1096 N N . THR A 1 144 ? 1.951 -22.191 -3.915 1.00 33.91 144 THR A N 1
ATOM 1097 C CA . THR A 1 144 ? 2.905 -21.118 -4.189 1.00 33.91 144 THR A CA 1
ATOM 1098 C C . THR A 1 144 ? 2.499 -19.914 -3.357 1.00 33.91 144 THR A C 1
ATOM 1100 O O . THR A 1 144 ? 1.840 -19.003 -3.841 1.00 33.91 144 THR A O 1
ATOM 1103 N N . GLY A 1 145 ? 2.868 -19.975 -2.075 1.00 35.19 145 GLY A N 1
ATOM 1104 C CA . GLY A 1 145 ? 2.949 -18.869 -1.118 1.00 35.19 145 GLY A CA 1
ATOM 1105 C C . GLY A 1 145 ? 2.087 -17.647 -1.427 1.00 35.19 145 GLY A C 1
ATOM 1106 O O . GLY A 1 145 ? 2.596 -16.649 -1.947 1.00 35.19 145 GLY A O 1
ATOM 1107 N N . SER A 1 146 ? 0.811 -17.728 -1.041 1.00 39.06 146 SER A N 1
ATOM 1108 C CA . SER A 1 146 ? -0.029 -16.564 -0.776 1.00 39.06 146 SER A CA 1
ATOM 1109 C C . SER A 1 146 ? 0.656 -15.740 0.315 1.00 39.06 146 SER A C 1
ATOM 1111 O O . SER A 1 146 ? 0.472 -15.989 1.499 1.00 39.06 146 SER A O 1
ATOM 1113 N N . PHE A 1 147 ? 1.514 -14.799 -0.076 1.00 38.56 147 PHE A N 1
ATOM 1114 C CA . PHE A 1 147 ? 2.072 -13.796 0.831 1.00 38.56 147 PHE A CA 1
ATOM 1115 C C . PHE A 1 147 ? 0.974 -12.752 1.103 1.00 38.56 147 PHE A C 1
ATOM 1117 O O . PHE A 1 147 ? 1.065 -11.591 0.706 1.00 38.56 147 PHE A O 1
ATOM 1124 N N . SER A 1 148 ? -0.115 -13.195 1.741 1.00 44.41 148 SER A N 1
ATOM 1125 C CA . SER A 1 148 ? -0.894 -12.321 2.609 1.00 44.41 148 SER A CA 1
ATOM 1126 C C . SER A 1 148 ? 0.050 -11.803 3.692 1.00 44.41 148 SER A C 1
ATOM 1128 O O . SER A 1 148 ? 1.025 -12.463 4.050 1.00 44.41 148 SER A O 1
ATOM 1130 N N . PHE A 1 149 ? -0.229 -10.619 4.226 1.00 46.38 149 PHE A N 1
ATOM 1131 C CA . PHE A 1 149 ? 0.572 -10.013 5.291 1.00 46.38 149 PHE A CA 1
ATOM 1132 C C . PHE A 1 149 ? 0.644 -10.866 6.578 1.00 46.38 149 PHE A C 1
ATOM 1134 O O . PHE A 1 149 ? 1.396 -10.520 7.467 1.00 46.38 149 PHE A O 1
ATOM 1141 N N . GLU A 1 150 ? -0.050 -12.005 6.643 1.00 54.47 150 GLU A N 1
ATOM 1142 C CA . GLU A 1 150 ? 0.121 -13.089 7.611 1.00 54.47 150 GLU A CA 1
ATOM 1143 C C . GLU A 1 150 ? -0.495 -14.353 6.982 1.00 54.47 150 GLU A C 1
ATOM 1145 O O . GLU A 1 150 ? -1.714 -14.450 6.819 1.00 54.47 150 GLU A O 1
ATOM 1150 N N . THR A 1 151 ? 0.315 -15.317 6.538 1.00 65.44 151 THR A N 1
ATOM 1151 C CA . THR A 1 151 ? -0.193 -16.686 6.372 1.00 65.44 151 THR A CA 1
ATOM 1152 C C . THR A 1 151 ? -0.186 -17.293 7.766 1.00 65.44 151 THR A C 1
ATOM 1154 O O . THR A 1 151 ? 0.891 -17.564 8.294 1.00 65.44 151 THR A O 1
ATOM 1157 N N . PHE A 1 152 ? -1.358 -17.460 8.383 1.00 80.00 152 PHE A N 1
ATOM 1158 C CA . PHE A 1 152 ? -1.445 -18.130 9.680 1.00 80.00 152 PHE A CA 1
ATOM 1159 C C . PHE A 1 152 ? -0.794 -19.508 9.581 1.00 80.00 152 PHE A C 1
ATOM 1161 O O . PHE A 1 152 ? -1.159 -20.322 8.730 1.00 80.00 152 PHE A O 1
ATOM 1168 N N . THR A 1 153 ? 0.189 -19.764 10.436 1.00 89.88 153 THR A N 1
ATOM 1169 C CA . THR A 1 153 ? 0.787 -21.089 10.550 1.00 89.88 153 THR A CA 1
ATOM 1170 C C . THR A 1 153 ? -0.186 -22.034 11.251 1.00 89.88 153 THR A C 1
ATOM 1172 O O . THR A 1 153 ? -1.082 -21.604 11.981 1.00 89.88 153 THR A O 1
ATOM 1175 N N . ASP A 1 154 ? 0.022 -23.345 11.117 1.00 90.38 154 ASP A N 1
ATOM 1176 C CA . ASP A 1 154 ? -0.781 -24.335 11.849 1.00 90.38 154 ASP A CA 1
ATOM 1177 C C . ASP A 1 154 ? -0.752 -24.111 13.369 1.00 90.38 154 ASP A C 1
ATOM 1179 O O . ASP A 1 154 ? -1.690 -24.481 14.073 1.00 90.38 154 ASP A O 1
ATOM 1183 N N . LYS A 1 155 ? 0.330 -23.519 13.892 1.00 92.75 155 LYS A N 1
ATOM 1184 C CA . LYS A 1 155 ? 0.445 -23.162 15.311 1.00 92.75 155 LYS A CA 1
ATOM 1185 C C . LYS A 1 155 ? -0.478 -22.000 15.667 1.00 92.75 155 LYS A C 1
ATOM 1187 O O . LYS A 1 155 ? -1.143 -22.074 16.694 1.00 92.75 155 LYS A O 1
ATOM 1192 N N . ASP A 1 156 ? -0.554 -20.988 14.808 1.00 91.94 156 ASP A N 1
ATOM 1193 C CA . ASP A 1 156 ? -1.414 -19.821 15.018 1.00 91.94 156 ASP A CA 1
ATOM 1194 C C . ASP A 1 156 ? -2.888 -20.223 14.955 1.00 91.94 156 ASP A C 1
ATOM 1196 O O . ASP A 1 156 ? -3.670 -19.847 15.823 1.00 91.94 156 ASP A O 1
ATOM 1200 N N . LEU A 1 157 ? -3.263 -21.067 13.986 1.00 90.75 157 LEU A N 1
ATOM 1201 C CA . LEU A 1 157 ? -4.630 -21.582 13.871 1.00 90.75 157 LEU A CA 1
ATOM 1202 C C . LEU A 1 157 ? -5.035 -22.398 15.102 1.00 90.75 157 LEU A C 1
ATOM 1204 O O . LEU A 1 157 ? -6.120 -22.192 15.644 1.00 90.75 157 LEU A O 1
ATOM 1208 N N . LYS A 1 158 ? -4.148 -23.284 15.575 1.00 94.38 158 LYS A N 1
ATOM 1209 C CA . LYS A 1 158 ? -4.375 -24.044 16.812 1.00 94.38 158 LYS A CA 1
ATOM 1210 C C . LYS A 1 158 ? -4.566 -23.111 18.000 1.00 94.38 158 LYS A C 1
ATOM 1212 O O . LYS A 1 158 ? -5.568 -23.244 18.698 1.00 94.38 158 LYS A O 1
ATOM 1217 N N . PHE A 1 159 ? -3.678 -22.133 18.165 1.00 93.06 159 PHE A N 1
ATOM 1218 C CA . PHE A 1 159 ? -3.780 -21.141 19.229 1.00 93.06 159 PHE A CA 1
ATOM 1219 C C . PHE A 1 159 ? -5.110 -20.381 19.180 1.00 93.06 159 PHE A C 1
ATOM 1221 O O . PHE A 1 159 ? -5.782 -20.277 20.198 1.00 93.06 159 PHE A O 1
ATOM 1228 N N . ILE A 1 160 ? -5.542 -19.908 18.006 1.00 90.81 160 ILE A N 1
ATOM 1229 C CA . ILE A 1 160 ? -6.817 -19.192 17.849 1.00 90.81 160 ILE A CA 1
ATOM 1230 C C . ILE A 1 160 ? -7.996 -20.075 18.280 1.00 90.81 160 ILE A C 1
ATOM 1232 O O . ILE A 1 160 ? -8.883 -19.614 19.001 1.00 90.81 160 ILE A O 1
ATOM 1236 N N . THR A 1 161 ? -8.013 -21.345 17.860 1.00 92.31 161 THR A N 1
ATOM 1237 C CA . THR A 1 161 ? -9.092 -22.274 18.228 1.00 92.31 161 THR A CA 1
ATOM 1238 C C . THR A 1 161 ? -9.104 -22.600 19.718 1.00 92.31 161 THR A C 1
ATOM 1240 O O . THR A 1 161 ? -10.171 -22.589 20.330 1.00 92.31 161 THR A O 1
ATOM 1243 N N . GLU A 1 162 ? -7.931 -22.836 20.306 1.00 93.50 162 GLU A N 1
ATOM 1244 C CA . GLU A 1 162 ? -7.759 -23.137 21.727 1.00 93.50 162 GLU A CA 1
ATOM 1245 C C . GLU A 1 162 ? -8.172 -21.933 22.577 1.00 93.50 162 GLU A C 1
ATOM 1247 O O . GLU A 1 162 ? -9.074 -22.041 23.407 1.00 93.50 162 GLU A O 1
ATOM 1252 N N . TYR A 1 163 ? -7.641 -20.753 22.265 1.00 91.25 163 TYR A N 1
ATOM 1253 C CA . TYR A 1 163 ? -7.966 -19.503 22.939 1.00 91.25 163 TYR A CA 1
ATOM 1254 C C . TYR A 1 163 ? -9.467 -19.183 22.895 1.00 91.25 163 TYR A C 1
ATOM 1256 O O . TYR A 1 163 ? -10.053 -18.817 23.915 1.00 91.25 163 TYR A O 1
ATOM 1264 N N . ASN A 1 164 ? -10.118 -19.375 21.742 1.00 91.31 164 ASN A N 1
ATOM 1265 C CA . ASN A 1 164 ? -11.564 -19.187 21.619 1.00 91.31 164 ASN A CA 1
ATOM 1266 C C . ASN A 1 164 ? -12.363 -20.238 22.410 1.00 91.31 164 ASN A C 1
ATOM 1268 O O . ASN A 1 164 ? -13.412 -19.922 22.964 1.00 91.31 164 ASN A O 1
ATOM 1272 N N . SER A 1 165 ? -11.880 -21.482 22.489 1.00 90.75 165 SER A N 1
ATOM 1273 C CA . SER A 1 165 ? -12.542 -22.533 23.271 1.00 90.75 165 SER A CA 1
ATOM 1274 C C . SER A 1 165 ? -12.459 -22.292 24.782 1.00 90.75 165 SER A C 1
ATOM 1276 O O . SER A 1 165 ? -13.426 -22.550 25.494 1.00 90.75 165 SER A O 1
ATOM 1278 N N . GLU A 1 166 ? -11.342 -21.741 25.262 1.00 90.81 166 GLU A N 1
ATOM 1279 C CA . GLU A 1 166 ? -11.113 -21.454 26.680 1.00 90.81 166 GLU A CA 1
ATOM 1280 C C . GLU A 1 166 ? -11.793 -20.159 27.141 1.00 90.81 166 GLU A C 1
ATOM 1282 O O . GLU A 1 166 ? -12.368 -20.107 28.228 1.00 90.81 166 GLU A O 1
ATOM 1287 N N . HIS A 1 167 ? -11.744 -19.108 26.317 1.00 87.81 167 HIS A N 1
ATOM 1288 C CA . HIS A 1 167 ? -12.132 -17.748 26.708 1.00 87.81 167 HIS A CA 1
ATOM 1289 C C . HIS A 1 167 ? -13.345 -17.204 25.945 1.00 87.81 167 HIS A C 1
ATOM 1291 O O . HIS A 1 167 ? -13.664 -16.022 26.077 1.00 87.81 167 HIS A O 1
ATOM 1297 N N . GLY A 1 168 ? -14.043 -18.048 25.176 1.00 80.25 168 GLY A N 1
ATOM 1298 C CA . GLY A 1 168 ? -15.099 -17.686 24.219 1.00 80.25 168 GLY A CA 1
ATOM 1299 C C . GLY A 1 168 ? -16.141 -16.677 24.713 1.00 80.25 168 GLY A C 1
ATOM 1300 O O . GLY A 1 168 ? -16.548 -15.793 23.961 1.00 80.25 168 GLY A O 1
ATOM 1301 N N . ALA A 1 169 ? -16.545 -16.759 25.985 1.00 85.31 169 ALA A N 1
ATOM 1302 C CA . ALA A 1 169 ? -17.539 -15.853 26.566 1.00 85.31 169 ALA A CA 1
ATOM 1303 C C . ALA A 1 169 ? -17.037 -14.402 26.717 1.00 85.31 169 ALA A C 1
ATOM 1305 O O . ALA A 1 169 ? -17.829 -13.468 26.616 1.00 85.31 169 ALA A O 1
ATOM 1306 N N . ASP A 1 170 ? -15.727 -14.212 26.908 1.00 88.81 170 ASP A N 1
ATOM 1307 C CA . ASP A 1 170 ? -15.101 -12.930 27.252 1.00 88.81 170 ASP A CA 1
ATOM 1308 C C . ASP A 1 170 ? -14.074 -12.447 26.210 1.00 88.81 170 ASP A C 1
ATOM 1310 O O . ASP A 1 170 ? -13.407 -11.435 26.437 1.00 88.81 170 ASP A O 1
ATOM 1314 N N . VAL A 1 171 ? -13.948 -13.103 25.048 1.00 91.69 171 VAL A N 1
ATOM 1315 C CA . VAL A 1 171 ? -12.942 -12.763 24.013 1.00 91.69 171 VAL A CA 1
ATOM 1316 C C . VAL A 1 171 ? -12.979 -11.281 23.645 1.00 91.69 171 VAL A C 1
ATOM 1318 O O . VAL A 1 171 ? -11.943 -10.620 23.604 1.00 91.69 171 VAL A O 1
ATOM 1321 N N . PHE A 1 172 ? -14.175 -10.721 23.441 1.00 91.31 172 PHE A N 1
ATOM 1322 C CA . PHE A 1 172 ? -14.318 -9.305 23.101 1.00 91.31 172 PHE A CA 1
ATOM 1323 C C . PHE A 1 172 ? -13.762 -8.394 24.200 1.00 91.31 172 PHE A C 1
ATOM 1325 O O . PHE A 1 172 ? -13.038 -7.440 23.918 1.00 91.31 172 PHE A O 1
ATOM 1332 N N . ARG A 1 173 ? -14.049 -8.717 25.465 1.00 90.75 173 ARG A N 1
ATOM 1333 C CA . ARG A 1 173 ? -13.521 -7.992 26.622 1.00 90.75 173 ARG A CA 1
ATOM 1334 C C . ARG A 1 173 ? -11.998 -8.126 26.703 1.00 90.75 173 ARG A C 1
ATOM 1336 O O . ARG A 1 173 ? -11.330 -7.147 27.020 1.00 90.75 173 ARG A O 1
ATOM 1343 N N . GLN A 1 174 ? -11.432 -9.290 26.396 1.00 91.12 174 GLN A N 1
ATOM 1344 C CA . GLN A 1 174 ? -9.979 -9.483 26.407 1.00 91.12 174 GLN A CA 1
ATOM 1345 C C . GLN A 1 174 ? -9.277 -8.656 25.319 1.00 91.12 174 GLN A C 1
ATOM 1347 O O . GLN A 1 174 ? -8.335 -7.930 25.636 1.00 91.12 174 GLN A O 1
ATOM 1352 N N . ILE A 1 175 ? -9.802 -8.659 24.088 1.00 91.88 175 ILE A N 1
ATOM 1353 C CA . ILE A 1 175 ? -9.308 -7.813 22.984 1.00 91.88 175 ILE A CA 1
ATOM 1354 C C . ILE A 1 175 ? -9.404 -6.323 23.353 1.00 91.88 175 ILE A C 1
ATOM 1356 O O . ILE A 1 175 ? -8.504 -5.526 23.088 1.00 91.88 175 ILE A O 1
ATOM 1360 N N . LEU A 1 176 ? -10.496 -5.933 24.008 1.00 93.06 176 LEU A N 1
ATOM 1361 C CA . LEU A 1 176 ? -10.730 -4.557 24.429 1.00 93.06 176 LEU A CA 1
ATOM 1362 C C . LEU A 1 176 ? -9.676 -4.051 25.425 1.00 93.06 176 LEU A C 1
ATOM 1364 O O . LEU A 1 176 ? -9.212 -2.909 25.331 1.00 93.06 176 LEU A O 1
ATOM 1368 N N . HIS A 1 177 ? -9.309 -4.895 26.392 1.00 91.00 177 HIS A N 1
ATOM 1369 C CA . HIS A 1 177 ? -8.288 -4.573 27.389 1.00 91.00 177 HIS A CA 1
ATOM 1370 C C . HIS A 1 177 ? -6.873 -4.619 26.807 1.00 91.00 177 HIS A C 1
ATOM 1372 O O . HIS A 1 177 ? -6.025 -3.840 27.246 1.00 91.00 177 HIS A O 1
ATOM 1378 N N . SER A 1 178 ? -6.627 -5.442 25.783 1.00 92.06 178 SER A N 1
ATOM 1379 C CA . SER A 1 178 ? -5.329 -5.517 25.104 1.00 92.06 178 SER A CA 1
ATOM 1380 C C . SER A 1 178 ? -5.094 -4.400 24.079 1.00 92.06 178 SER A C 1
ATOM 1382 O O . SER A 1 178 ? -3.943 -4.055 23.830 1.00 92.06 178 SER A O 1
ATOM 1384 N N . PHE A 1 179 ? -6.146 -3.794 23.512 1.00 91.94 179 PHE A N 1
ATOM 1385 C CA . PHE A 1 179 ? -6.033 -2.751 22.479 1.00 91.94 179 PHE A CA 1
ATOM 1386 C C . PHE A 1 179 ? -5.204 -1.530 22.920 1.00 91.94 179 PHE A C 1
ATOM 1388 O O . PHE A 1 179 ? -4.361 -1.024 22.181 1.00 91.94 179 PHE A O 1
ATOM 1395 N N . CYS A 1 180 ? -5.460 -1.024 24.128 1.00 93.19 180 CYS A N 1
ATOM 1396 C CA . CYS A 1 180 ? -4.751 0.129 24.680 1.00 93.19 180 CYS A CA 1
ATOM 1397 C C . CYS A 1 180 ? -4.653 -0.013 26.208 1.00 93.19 180 CYS A C 1
ATOM 1399 O O . CYS A 1 180 ? -5.486 0.549 26.931 1.00 93.19 180 CYS A O 1
ATOM 1401 N N . PRO A 1 181 ? -3.677 -0.788 26.716 1.00 92.25 181 PRO A N 1
ATOM 1402 C CA . PRO A 1 181 ? -3.558 -1.084 28.144 1.00 92.25 181 PRO A CA 1
ATOM 1403 C C . PRO A 1 181 ? -3.079 0.124 28.965 1.00 92.25 181 PRO A C 1
ATOM 1405 O O . PRO A 1 181 ? -3.278 0.167 30.173 1.00 92.25 181 PRO A O 1
ATOM 1408 N N . SER A 1 182 ? -2.487 1.135 28.320 1.00 90.88 182 SER A N 1
ATOM 1409 C CA . SER A 1 182 ? -1.998 2.353 28.981 1.00 90.88 182 SER A CA 1
ATOM 1410 C C . SER A 1 182 ? -3.105 3.295 29.464 1.00 90.88 182 SER A C 1
ATOM 1412 O O . SER A 1 182 ? -2.842 4.172 30.283 1.00 90.88 182 SER A O 1
ATOM 1414 N N . ILE A 1 183 ? -4.337 3.132 28.974 1.00 91.81 183 ILE A N 1
ATOM 1415 C CA . ILE A 1 183 ? -5.488 3.947 29.373 1.00 91.81 183 ILE A CA 1
ATOM 1416 C C . ILE A 1 183 ? -6.425 3.084 30.202 1.00 91.81 183 ILE A C 1
ATOM 1418 O O . ILE A 1 183 ? -6.960 2.091 29.713 1.00 91.81 183 ILE A O 1
ATOM 1422 N N . TYR A 1 184 ? -6.659 3.473 31.449 1.00 90.06 184 TYR A N 1
ATOM 1423 C CA . TYR A 1 184 ? -7.589 2.772 32.326 1.00 90.06 184 TYR A CA 1
ATOM 1424 C C . TYR A 1 184 ? -9.051 3.109 31.982 1.00 90.06 184 TYR A C 1
ATOM 1426 O O . TYR A 1 184 ? -9.386 4.260 31.705 1.00 90.06 184 TYR A O 1
ATOM 1434 N N . GLY A 1 185 ? -9.933 2.106 32.019 1.00 91.00 185 GLY A N 1
ATOM 1435 C CA . GLY A 1 185 ? -11.369 2.283 31.794 1.00 91.00 185 GLY A CA 1
ATOM 1436 C C . GLY A 1 185 ? -11.744 2.619 30.345 1.00 91.00 185 GLY A C 1
ATOM 1437 O O . GLY A 1 185 ? -11.175 2.074 29.398 1.00 91.00 185 GLY A O 1
ATOM 1438 N N . HIS A 1 186 ? -12.749 3.491 30.182 1.00 92.38 186 HIS A N 1
ATOM 1439 C CA . HIS A 1 186 ? -13.318 3.901 28.889 1.00 92.38 186 HIS A CA 1
ATOM 1440 C C . HIS A 1 186 ? -13.693 2.729 27.963 1.00 92.38 186 HIS A C 1
ATOM 1442 O O . HIS A 1 186 ? -13.538 2.817 26.744 1.00 92.38 186 HIS A O 1
ATOM 1448 N N . GLU A 1 187 ? -14.216 1.643 28.541 1.00 93.56 187 GLU A N 1
ATOM 1449 C CA . GLU A 1 187 ? -14.513 0.395 27.826 1.00 93.56 187 GLU A CA 1
ATOM 1450 C C . GLU A 1 187 ? -15.429 0.630 26.612 1.00 93.56 187 GLU A C 1
ATOM 1452 O O . GLU A 1 187 ? -15.141 0.135 25.528 1.00 93.56 187 GLU A O 1
ATOM 1457 N N . LEU A 1 188 ? -16.452 1.485 26.733 1.00 93.94 188 LEU A N 1
ATOM 1458 C CA . LEU A 1 188 ? -17.345 1.826 25.615 1.00 93.94 188 LEU A CA 1
ATOM 1459 C C . LEU A 1 188 ? -16.628 2.539 24.457 1.00 93.94 188 LEU A C 1
ATOM 1461 O O . LEU A 1 188 ? -16.889 2.248 23.291 1.00 93.94 188 LEU A O 1
ATOM 1465 N N . VAL A 1 189 ? -15.706 3.458 24.761 1.00 94.69 189 VAL A N 1
ATOM 1466 C CA . VAL A 1 189 ? -14.956 4.199 23.732 1.00 94.69 189 VAL A CA 1
ATOM 1467 C C . VAL A 1 189 ? -13.980 3.262 23.030 1.00 94.69 189 VAL A C 1
ATOM 1469 O O . VAL A 1 189 ? -13.930 3.227 21.802 1.00 94.69 189 VAL A O 1
ATOM 1472 N N . LYS A 1 190 ? -13.243 2.455 23.803 1.00 95.25 190 LYS A N 1
ATOM 1473 C CA . LYS A 1 190 ? -12.351 1.434 23.250 1.00 95.25 190 LYS A CA 1
ATOM 1474 C C . LYS A 1 190 ? -13.123 0.425 22.395 1.00 95.25 190 LYS A C 1
ATOM 1476 O O . LYS A 1 190 ? -12.614 0.021 21.354 1.00 95.25 190 LYS A O 1
ATOM 1481 N N . ALA A 1 191 ? -14.349 0.068 22.784 1.00 94.88 191 ALA A N 1
ATOM 1482 C CA . ALA A 1 191 ? -15.174 -0.896 22.063 1.00 94.88 191 ALA A CA 1
ATOM 1483 C C . ALA A 1 191 ? -15.584 -0.329 20.705 1.00 94.88 191 ALA A C 1
ATOM 1485 O O . ALA A 1 191 ? -15.427 -1.005 19.693 1.00 94.88 191 ALA A O 1
ATOM 1486 N N . GLY A 1 192 ? -16.005 0.939 20.663 1.00 95.31 192 GLY A N 1
ATOM 1487 C CA . GLY A 1 192 ? -16.309 1.631 19.410 1.00 95.31 192 GLY A CA 1
ATOM 1488 C C . GLY A 1 192 ? -15.115 1.693 18.453 1.00 95.31 192 GLY A C 1
ATOM 1489 O O . GLY A 1 192 ? -15.266 1.397 17.271 1.00 95.31 192 GLY A O 1
ATOM 1490 N N . ILE A 1 193 ? -13.918 2.016 18.958 1.00 95.44 193 ILE A N 1
ATOM 1491 C CA . ILE A 1 193 ? -12.690 2.047 18.141 1.00 95.44 193 ILE A CA 1
ATOM 1492 C C . ILE A 1 193 ? -12.322 0.642 17.648 1.00 95.44 193 ILE A C 1
ATOM 1494 O O . ILE A 1 193 ? -12.013 0.465 16.476 1.00 95.44 193 ILE A O 1
ATOM 1498 N N . THR A 1 194 ? -12.378 -0.357 18.530 1.00 94.31 194 THR A N 1
ATOM 1499 C CA . THR A 1 194 ? -12.030 -1.749 18.210 1.00 94.31 194 THR A CA 1
ATOM 1500 C C . THR A 1 194 ? -12.953 -2.305 17.126 1.00 94.31 194 THR A C 1
ATOM 1502 O O . THR A 1 194 ? -12.482 -2.869 16.144 1.00 94.31 194 THR A O 1
ATOM 1505 N N . LEU A 1 195 ? -14.264 -2.075 17.237 1.00 93.88 195 LEU A N 1
ATOM 1506 C CA . LEU A 1 195 ? -15.231 -2.461 16.205 1.00 93.88 195 LEU A CA 1
ATOM 1507 C C . LEU A 1 195 ? -14.991 -1.726 14.880 1.00 93.88 195 LEU A C 1
ATOM 1509 O O . LEU A 1 195 ? -15.153 -2.317 13.816 1.00 93.88 195 LEU A O 1
ATOM 1513 N N . ALA A 1 196 ? -14.564 -0.462 14.927 1.00 94.12 196 ALA A N 1
ATOM 1514 C CA . ALA A 1 196 ? -14.199 0.278 13.723 1.00 94.12 196 ALA A CA 1
ATOM 1515 C C . ALA A 1 196 ? -12.927 -0.261 13.046 1.00 94.12 196 ALA A C 1
ATOM 1517 O O . ALA A 1 196 ? -12.837 -0.198 11.824 1.00 94.12 196 ALA A O 1
ATOM 1518 N N . LEU A 1 197 ? -11.976 -0.818 13.808 1.00 91.88 197 LEU A N 1
ATOM 1519 C CA . LEU A 1 197 ? -10.791 -1.486 13.256 1.00 91.88 197 LEU A CA 1
ATOM 1520 C C . LEU A 1 197 ? -11.133 -2.807 12.559 1.00 91.88 197 LEU A C 1
ATOM 1522 O O . LEU A 1 197 ? -10.508 -3.126 11.552 1.00 91.88 197 LEU A O 1
ATOM 1526 N N . PHE A 1 198 ? -12.118 -3.552 13.070 1.00 90.75 198 PHE A N 1
ATOM 1527 C CA . PHE A 1 198 ? -12.618 -4.759 12.404 1.00 90.75 198 PHE A CA 1
ATOM 1528 C C . PHE A 1 198 ? -13.454 -4.438 11.157 1.00 90.75 198 PHE A C 1
ATOM 1530 O O . PHE A 1 198 ? -13.357 -5.148 10.158 1.00 90.75 198 PHE A O 1
ATOM 1537 N N . GLY A 1 199 ? -14.252 -3.365 11.204 1.00 89.19 199 GLY A N 1
ATOM 1538 C CA . GLY A 1 199 ? -15.171 -2.993 10.128 1.00 89.19 199 GLY A CA 1
ATOM 1539 C C . GLY A 1 199 ? -16.331 -3.983 9.963 1.00 89.19 199 GLY A C 1
ATOM 1540 O O . GLY A 1 199 ? -16.461 -4.961 10.700 1.00 89.19 199 GLY A O 1
ATOM 1541 N N . ALA A 1 200 ? -17.214 -3.719 8.998 1.00 87.88 200 ALA A N 1
ATOM 1542 C CA . ALA A 1 200 ? -18.266 -4.652 8.602 1.00 87.88 200 ALA A CA 1
ATOM 1543 C C . ALA A 1 200 ? -18.100 -5.090 7.143 1.00 87.88 200 ALA A C 1
ATOM 1545 O O . ALA A 1 200 ? -17.435 -4.435 6.341 1.00 87.88 200 ALA A O 1
ATOM 1546 N N . VAL A 1 201 ? -18.756 -6.194 6.784 1.00 87.38 201 VAL A N 1
ATOM 1547 C CA . VAL A 1 201 ? -18.743 -6.71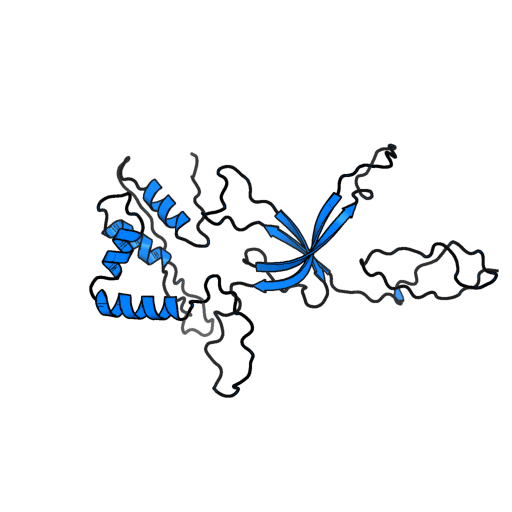8 5.414 1.00 87.38 201 VAL A CA 1
ATOM 1548 C C . VAL A 1 201 ? -19.411 -5.718 4.468 1.00 87.38 201 VAL A C 1
ATOM 1550 O O . VAL A 1 201 ? -20.562 -5.323 4.679 1.00 87.38 201 VAL A O 1
ATOM 1553 N N . GLN A 1 202 ? -18.700 -5.330 3.408 1.00 82.62 202 GLN A N 1
ATOM 1554 C CA . GLN A 1 202 ? -19.245 -4.492 2.345 1.00 82.62 202 GLN A CA 1
ATOM 1555 C C . GLN A 1 202 ? -20.354 -5.251 1.608 1.00 82.62 202 GLN A C 1
ATOM 1557 O O . GLN A 1 202 ? -20.161 -6.376 1.151 1.00 82.62 202 GLN A O 1
ATOM 1562 N N . LYS A 1 203 ? -21.531 -4.634 1.495 1.00 86.12 203 LYS A N 1
ATOM 1563 C CA . LYS A 1 203 ? -22.689 -5.222 0.809 1.00 86.12 203 LYS A CA 1
ATOM 1564 C C . LYS A 1 203 ? -22.970 -4.461 -0.475 1.00 86.12 203 LYS A C 1
ATOM 1566 O O . LYS A 1 203 ? -22.648 -3.282 -0.587 1.00 86.12 203 LYS A O 1
ATOM 1571 N N . HIS A 1 204 ? -23.620 -5.116 -1.424 1.00 86.19 204 HIS A N 1
ATOM 1572 C CA . HIS A 1 204 ? -24.152 -4.457 -2.611 1.00 86.19 204 HIS A CA 1
ATOM 1573 C C . HIS A 1 204 ? -25.664 -4.320 -2.487 1.00 86.19 204 HIS A C 1
ATOM 1575 O O . HIS A 1 204 ? -26.332 -5.190 -1.925 1.00 86.19 204 HIS A O 1
ATOM 1581 N N . SER A 1 205 ? -26.197 -3.214 -3.002 1.00 84.75 205 SER A N 1
ATOM 1582 C CA . SER A 1 205 ? -27.639 -3.060 -3.164 1.00 84.75 205 SER A CA 1
ATOM 1583 C C . SER A 1 205 ? -28.192 -4.193 -4.037 1.00 84.75 205 SER A C 1
ATOM 1585 O O . SER A 1 205 ? -27.534 -4.615 -4.989 1.00 84.75 205 SER A O 1
ATOM 1587 N N . MET A 1 206 ? -29.404 -4.664 -3.728 1.00 80.94 206 MET A N 1
ATOM 1588 C CA . MET A 1 206 ? -30.095 -5.702 -4.511 1.00 80.94 206 MET A CA 1
ATOM 1589 C C . MET A 1 206 ? -30.648 -5.185 -5.850 1.00 80.94 206 MET A C 1
ATOM 1591 O O . MET A 1 206 ? -31.244 -5.946 -6.607 1.00 80.94 206 MET A O 1
ATOM 1595 N N . ASP A 1 207 ? -30.477 -3.894 -6.132 1.00 84.06 207 ASP A N 1
ATOM 1596 C CA . ASP A 1 207 ? -30.924 -3.265 -7.371 1.00 84.06 207 ASP A CA 1
ATOM 1597 C C . ASP A 1 207 ? -29.994 -3.585 -8.560 1.00 84.06 207 ASP A C 1
ATOM 1599 O O . ASP A 1 207 ? -28.830 -3.956 -8.375 1.00 84.06 207 ASP A O 1
ATOM 1603 N N . GLN A 1 208 ? -30.477 -3.397 -9.796 1.00 77.38 208 GLN A N 1
ATOM 1604 C CA . GLN A 1 208 ? -29.734 -3.728 -11.027 1.00 77.38 208 GLN A CA 1
ATOM 1605 C C . GLN A 1 208 ? -28.357 -3.045 -11.105 1.00 77.38 208 GLN A C 1
ATOM 1607 O O . GLN A 1 208 ? -27.414 -3.612 -11.653 1.00 77.38 208 GLN A O 1
ATOM 1612 N N . ASN A 1 209 ? -28.220 -1.860 -10.503 1.00 80.12 209 ASN A N 1
ATOM 1613 C CA . ASN A 1 209 ? -26.981 -1.082 -10.493 1.00 80.12 209 ASN A CA 1
ATOM 1614 C C . ASN A 1 209 ? -25.919 -1.563 -9.481 1.00 80.12 209 ASN A C 1
ATOM 1616 O O . ASN A 1 209 ? -24.831 -0.992 -9.461 1.00 80.12 209 ASN A O 1
ATOM 1620 N N . LYS A 1 210 ? -26.205 -2.565 -8.627 1.00 82.12 210 LYS A N 1
ATOM 1621 C CA . LYS A 1 210 ? -25.268 -3.146 -7.631 1.00 82.12 210 LYS A CA 1
ATOM 1622 C C . LYS A 1 210 ? -24.428 -2.108 -6.866 1.00 82.12 210 LYS A C 1
ATOM 1624 O O . LYS A 1 210 ? -23.235 -2.310 -6.619 1.00 82.12 210 LYS A O 1
ATOM 1629 N N . VAL A 1 21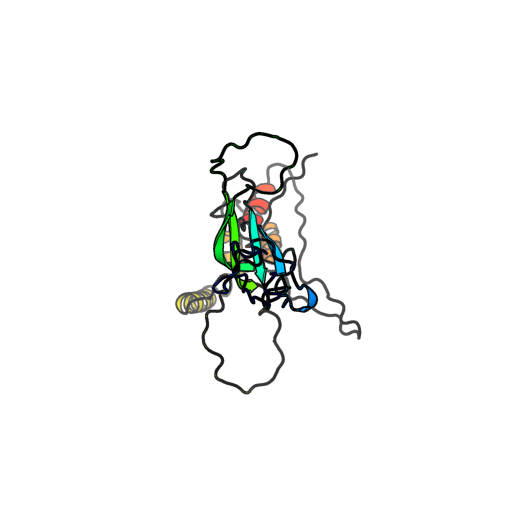1 ? -25.045 -0.991 -6.474 1.00 88.69 211 VAL A N 1
ATOM 1630 C CA . VAL A 1 211 ? -24.342 0.110 -5.798 1.00 88.69 211 VAL A CA 1
ATOM 1631 C C . VAL A 1 211 ? -23.711 -0.401 -4.495 1.00 88.69 211 VAL A C 1
ATOM 1633 O O . VAL A 1 211 ? -24.415 -1.035 -3.701 1.00 88.69 211 VAL A O 1
ATOM 1636 N N . PRO A 1 212 ? -22.408 -0.159 -4.257 1.00 86.81 212 PRO A N 1
ATOM 1637 C CA . PRO A 1 212 ? -21.750 -0.585 -3.030 1.00 86.81 212 PRO A CA 1
ATOM 1638 C C . PRO A 1 212 ? -22.271 0.202 -1.820 1.00 86.81 212 PRO A C 1
ATOM 1640 O O . PRO A 1 212 ? -22.313 1.431 -1.827 1.00 86.81 212 PRO A O 1
ATOM 1643 N N . ILE A 1 213 ? -22.627 -0.518 -0.759 1.00 87.81 213 ILE A N 1
ATOM 1644 C CA . ILE A 1 213 ? -23.020 0.017 0.546 1.00 87.81 213 ILE A CA 1
ATOM 1645 C C . ILE A 1 213 ? -21.807 -0.073 1.475 1.00 87.81 213 ILE A C 1
ATOM 1647 O O . ILE A 1 213 ? -21.212 -1.142 1.626 1.00 87.81 213 ILE A O 1
ATOM 1651 N N . ARG A 1 214 ? -21.441 1.051 2.104 1.00 88.81 214 ARG A N 1
ATOM 1652 C CA . ARG A 1 214 ? -20.284 1.150 3.007 1.00 88.81 214 ARG A CA 1
ATOM 1653 C C . ARG A 1 214 ? -20.408 0.163 4.176 1.00 88.81 214 ARG A C 1
ATOM 1655 O O . ARG A 1 214 ? -21.383 0.226 4.920 1.00 88.81 214 ARG A O 1
ATOM 1662 N N . GLY A 1 215 ? -19.395 -0.687 4.354 1.00 87.25 215 GLY A N 1
ATOM 1663 C CA . GLY A 1 215 ? -19.232 -1.545 5.536 1.00 87.25 215 GLY A CA 1
ATOM 1664 C C . GLY A 1 215 ? -18.421 -0.892 6.663 1.00 87.25 215 GLY A C 1
ATOM 1665 O O . GLY A 1 215 ? -18.574 -1.247 7.827 1.00 87.25 215 GLY A O 1
ATOM 1666 N N . ASP A 1 216 ? -17.596 0.104 6.344 1.00 90.44 216 ASP A N 1
ATOM 1667 C CA . ASP A 1 216 ? -16.712 0.740 7.320 1.00 90.44 216 ASP A CA 1
ATOM 1668 C C . ASP A 1 216 ? -17.445 1.683 8.284 1.00 90.44 216 ASP A C 1
ATOM 1670 O O . ASP A 1 216 ? -18.367 2.428 7.915 1.00 90.44 216 ASP A O 1
ATOM 1674 N N . ILE A 1 217 ? -16.981 1.680 9.535 1.00 93.62 217 ILE A N 1
ATOM 1675 C CA . ILE A 1 217 ? -17.516 2.493 10.626 1.00 93.62 217 ILE A CA 1
ATOM 1676 C C . ILE A 1 217 ? -16.596 3.697 10.838 1.00 93.62 217 ILE A C 1
ATOM 1678 O O . ILE A 1 217 ? -15.407 3.551 11.105 1.00 93.62 217 ILE A O 1
ATOM 1682 N N . HIS A 1 218 ? -17.162 4.902 10.773 1.00 94.19 218 HIS A N 1
ATOM 1683 C CA . HIS A 1 218 ? -16.453 6.127 11.140 1.00 94.19 218 HIS A CA 1
ATOM 1684 C C . HIS A 1 218 ? -16.810 6.516 12.573 1.00 94.19 218 HIS A C 1
ATOM 1686 O O . HIS A 1 218 ? -17.988 6.641 12.907 1.00 94.19 218 HIS A O 1
ATOM 1692 N N . VAL A 1 219 ? -15.794 6.733 13.407 1.00 93.81 219 VAL A N 1
ATOM 1693 C CA . VAL A 1 219 ? -15.955 7.074 14.826 1.00 93.81 219 VAL A CA 1
ATOM 1694 C C . VAL A 1 219 ? -15.436 8.485 15.078 1.00 93.81 219 VAL A C 1
ATOM 1696 O O . VAL A 1 219 ? -14.338 8.836 14.650 1.00 93.81 219 VAL A O 1
ATOM 1699 N N . ILE A 1 220 ? -16.216 9.280 15.811 1.00 95.00 220 ILE A N 1
ATOM 1700 C CA . ILE A 1 220 ? -15.803 10.576 16.354 1.00 95.00 220 ILE A CA 1
ATOM 1701 C C . ILE A 1 220 ? -15.717 10.477 17.878 1.00 95.00 220 ILE A C 1
ATOM 1703 O O . ILE A 1 220 ? -16.607 9.924 18.521 1.00 95.00 220 ILE A O 1
ATOM 1707 N N . ILE A 1 221 ? -14.640 11.008 18.460 1.00 93.88 221 ILE A N 1
ATOM 1708 C CA . ILE A 1 221 ? -14.420 11.009 19.910 1.00 93.88 221 ILE A CA 1
ATOM 1709 C C . ILE A 1 221 ? -14.359 12.456 20.387 1.00 93.88 221 ILE A C 1
ATOM 1711 O O . ILE A 1 221 ? -13.436 13.193 20.043 1.00 93.88 221 ILE A O 1
ATOM 1715 N N . VAL A 1 222 ? -15.326 12.846 21.214 1.00 94.19 222 VAL A N 1
ATOM 1716 C CA . VAL A 1 222 ? -15.407 14.172 21.838 1.00 94.19 222 VAL A CA 1
ATOM 1717 C C . VAL A 1 222 ? -15.404 13.993 23.352 1.00 94.19 222 VAL A C 1
ATOM 1719 O O . VAL A 1 222 ? -15.994 13.050 23.870 1.00 94.19 222 VAL A O 1
ATOM 1722 N N . GLY A 1 223 ? -14.711 14.873 24.066 1.00 92.94 223 GLY A N 1
ATOM 1723 C CA . GLY A 1 223 ? -14.681 14.853 25.526 1.00 92.94 223 GLY A CA 1
ATOM 1724 C C . GLY A 1 223 ? -13.678 15.847 26.090 1.00 92.94 223 GLY A C 1
ATOM 1725 O O . GLY A 1 223 ? -12.891 16.434 25.339 1.00 92.94 223 GLY A O 1
ATOM 1726 N N . ASP A 1 224 ? -13.663 15.975 27.410 1.00 94.56 224 ASP A N 1
ATOM 1727 C CA . ASP A 1 224 ? -12.847 16.946 28.141 1.00 94.56 224 ASP A CA 1
ATOM 1728 C C . ASP A 1 224 ? -11.339 16.803 27.881 1.00 94.56 224 ASP A C 1
ATOM 1730 O O . ASP A 1 224 ? -10.848 15.709 27.547 1.00 94.56 224 ASP A O 1
ATOM 1734 N N . PRO A 1 225 ? -10.565 17.899 27.980 1.00 93.88 225 PRO A N 1
ATOM 1735 C CA . PRO A 1 225 ? -9.110 17.835 27.892 1.00 93.88 225 PRO A CA 1
ATOM 1736 C C . PRO A 1 225 ? -8.537 16.871 28.945 1.00 93.88 225 PRO A C 1
ATOM 1738 O O . PRO A 1 225 ? -9.068 16.731 30.039 1.00 93.88 225 PRO A O 1
ATOM 1741 N N . GLY A 1 226 ? -7.451 16.173 28.601 1.00 88.38 226 GLY A N 1
ATOM 1742 C CA . GLY A 1 226 ? -6.774 15.246 29.520 1.00 88.38 226 GLY A CA 1
ATOM 1743 C C . GLY A 1 226 ? -7.302 13.804 29.548 1.00 88.38 226 GLY A C 1
ATOM 1744 O O . GLY A 1 226 ? -6.625 12.942 30.091 1.00 88.38 226 GLY A O 1
ATOM 1745 N N . LEU A 1 227 ? -8.422 13.482 28.888 1.00 90.62 227 LEU A N 1
ATOM 1746 C CA . LEU A 1 227 ? -8.997 12.118 28.868 1.00 90.62 227 LEU A CA 1
ATOM 1747 C C . LEU A 1 227 ? -8.272 11.099 27.956 1.00 90.62 227 LEU A C 1
ATOM 1749 O O . LEU A 1 227 ? -8.865 10.124 27.508 1.00 90.62 227 LEU A O 1
ATOM 1753 N N . GLY A 1 228 ? -7.015 11.339 27.573 1.00 91.19 228 GLY A N 1
ATOM 1754 C CA . GLY A 1 228 ? -6.246 10.384 26.757 1.00 91.19 228 GLY A CA 1
ATOM 1755 C C . GLY A 1 228 ? -6.758 10.146 25.323 1.00 91.19 228 GLY A C 1
ATOM 1756 O O . GLY A 1 228 ? -6.292 9.222 24.663 1.00 91.19 228 GLY A O 1
ATOM 1757 N N . LYS A 1 229 ? -7.670 10.979 24.794 1.00 93.38 229 LYS A N 1
ATOM 1758 C CA . LYS A 1 229 ? -8.257 10.827 23.440 1.00 93.38 229 LYS A CA 1
ATOM 1759 C C . LYS A 1 229 ? -7.203 10.662 22.339 1.00 93.38 229 LYS A C 1
ATOM 1761 O O . LYS A 1 229 ? -7.275 9.731 21.543 1.00 93.38 229 LYS A O 1
ATOM 1766 N N . SER A 1 230 ? -6.188 11.526 22.320 1.00 91.56 230 SER A N 1
ATOM 1767 C CA . SER A 1 230 ? -5.105 11.448 21.332 1.00 91.56 230 SER A CA 1
ATOM 1768 C C . SER A 1 230 ? -4.282 10.168 21.477 1.00 91.56 230 SER A C 1
ATOM 1770 O O . SER A 1 230 ? -3.796 9.640 20.485 1.00 91.56 230 SER A O 1
ATOM 1772 N N . GLN A 1 231 ? -4.151 9.644 22.698 1.00 92.38 231 GLN A N 1
ATOM 1773 C CA . GLN A 1 231 ? -3.432 8.402 22.958 1.00 92.38 231 GLN A CA 1
ATOM 1774 C C . GLN A 1 231 ? -4.224 7.177 22.467 1.00 92.38 231 GLN A C 1
ATOM 1776 O O . GLN A 1 231 ? -3.624 6.288 21.869 1.00 92.38 231 GLN A O 1
ATOM 1781 N N . LEU A 1 232 ? -5.558 7.169 22.607 1.00 94.25 232 LEU A N 1
ATOM 1782 C CA . LEU A 1 232 ? -6.424 6.153 21.984 1.00 94.25 232 LEU A CA 1
ATOM 1783 C C . LEU A 1 232 ? -6.291 6.152 20.454 1.00 94.25 232 LEU A C 1
ATOM 1785 O O . LEU A 1 232 ? -6.169 5.092 19.849 1.00 94.25 232 LEU A O 1
ATOM 1789 N N . LEU A 1 233 ? -6.277 7.333 19.826 1.00 92.56 233 LEU A N 1
ATOM 1790 C CA . LEU A 1 233 ? -6.134 7.453 18.369 1.00 92.56 233 LEU A CA 1
ATOM 1791 C C . LEU A 1 233 ? -4.745 7.028 17.878 1.00 92.56 233 LEU A C 1
ATOM 1793 O O . LEU A 1 233 ? -4.636 6.401 16.827 1.00 92.56 233 LEU A O 1
ATOM 1797 N N . LYS A 1 234 ? -3.686 7.324 18.641 1.00 91.25 234 LYS A N 1
ATOM 1798 C CA . LYS A 1 234 ? -2.335 6.824 18.350 1.00 91.25 234 LYS A CA 1
ATOM 1799 C C . LYS A 1 234 ? -2.269 5.298 18.439 1.00 91.25 234 LYS A C 1
ATOM 1801 O O . LYS A 1 234 ? -1.705 4.688 17.539 1.00 91.25 234 LYS A O 1
ATOM 1806 N N . ALA A 1 235 ? -2.886 4.696 19.461 1.00 92.25 235 ALA A N 1
ATOM 1807 C CA . ALA A 1 235 ? -2.980 3.239 19.590 1.00 92.25 235 ALA A CA 1
ATOM 1808 C C . ALA A 1 235 ? -3.771 2.608 18.428 1.00 92.25 235 ALA A C 1
ATOM 1810 O O . ALA A 1 235 ? -3.347 1.612 17.851 1.00 92.25 235 ALA A O 1
ATOM 1811 N N . ALA A 1 236 ? -4.880 3.228 18.011 1.00 93.00 236 ALA A N 1
ATOM 1812 C CA . ALA A 1 236 ? -5.641 2.780 16.841 1.00 93.00 236 ALA A CA 1
ATOM 1813 C C . ALA A 1 236 ? -4.794 2.810 15.561 1.00 93.00 236 ALA A C 1
ATOM 1815 O O . ALA A 1 236 ? -4.787 1.855 14.786 1.00 93.00 236 ALA A O 1
ATOM 1816 N N . ALA A 1 237 ? -4.051 3.900 15.358 1.00 90.06 237 ALA A N 1
ATOM 1817 C CA . ALA A 1 237 ? -3.182 4.059 14.202 1.00 90.06 237 ALA A CA 1
ATOM 1818 C C . ALA A 1 237 ? -1.991 3.087 14.212 1.00 90.06 237 ALA A C 1
ATOM 1820 O O . ALA A 1 237 ? -1.556 2.692 13.138 1.00 90.06 237 ALA A O 1
ATOM 1821 N N . SER A 1 238 ? -1.473 2.699 15.385 1.00 87.31 238 SER A N 1
ATOM 1822 C CA . SER A 1 238 ? -0.371 1.734 15.485 1.00 87.31 238 SER A CA 1
ATOM 1823 C C . SER A 1 238 ? -0.817 0.290 15.280 1.00 87.31 238 SER A C 1
ATOM 1825 O O . SER A 1 238 ? -0.059 -0.494 14.724 1.00 87.31 238 SER A O 1
ATOM 1827 N N . VAL A 1 239 ? -2.024 -0.064 15.735 1.00 89.06 239 VAL A N 1
ATOM 1828 C CA . VAL A 1 239 ? -2.587 -1.414 15.567 1.00 89.06 239 VAL A CA 1
ATOM 1829 C C . VAL A 1 239 ? -3.072 -1.640 14.132 1.00 89.06 239 VAL A C 1
ATOM 1831 O O . VAL A 1 239 ? -2.992 -2.750 13.618 1.00 89.06 239 VAL A O 1
ATOM 1834 N N . SER A 1 240 ? -3.576 -0.600 13.462 1.00 87.12 240 SER A N 1
ATOM 1835 C CA . SER A 1 240 ? -4.056 -0.728 12.086 1.00 87.12 240 SER A CA 1
ATOM 1836 C C . SER A 1 240 ? -2.895 -0.921 11.094 1.00 87.12 240 SER A C 1
ATOM 1838 O O . SER A 1 240 ? -1.992 -0.083 11.055 1.00 87.12 240 SER A O 1
ATOM 1840 N N . PRO A 1 241 ? -2.949 -1.923 10.192 1.00 77.56 241 PRO A N 1
ATOM 1841 C CA . PRO A 1 241 ? -1.869 -2.200 9.236 1.00 77.56 241 PRO A CA 1
ATOM 1842 C C . PRO A 1 241 ? -1.626 -1.053 8.239 1.00 77.56 241 PRO A C 1
ATOM 1844 O O . PRO A 1 241 ? -0.555 -0.946 7.647 1.00 77.56 241 PRO A O 1
ATOM 1847 N N . ARG A 1 242 ? -2.625 -0.182 8.035 1.00 78.38 242 ARG A N 1
ATOM 1848 C CA . ARG A 1 242 ? -2.555 0.999 7.156 1.00 78.38 242 ARG A CA 1
ATOM 1849 C C . ARG A 1 242 ? -2.914 2.292 7.898 1.00 78.38 242 ARG A C 1
ATOM 1851 O O . ARG A 1 242 ? -3.385 3.247 7.279 1.00 78.38 242 ARG A O 1
ATOM 1858 N N . GLY A 1 243 ? -2.731 2.321 9.218 1.00 82.94 243 GLY A N 1
ATOM 1859 C CA . GLY A 1 243 ? -3.086 3.464 10.052 1.00 82.94 243 GLY A CA 1
ATOM 1860 C C . GLY A 1 243 ? -2.181 4.674 9.818 1.00 82.94 243 GLY A C 1
ATOM 1861 O O . GLY A 1 243 ? -0.958 4.591 9.921 1.00 82.94 243 GLY A O 1
ATOM 1862 N N . ILE A 1 244 ? -2.780 5.838 9.549 1.00 84.25 244 ILE A N 1
ATOM 1863 C CA . ILE A 1 244 ? -2.065 7.118 9.466 1.00 84.25 244 ILE A CA 1
ATOM 1864 C C . ILE A 1 244 ? -2.611 8.050 10.545 1.00 84.25 244 ILE A C 1
ATOM 1866 O O . ILE A 1 244 ? -3.771 8.451 10.510 1.00 84.25 244 ILE A O 1
ATOM 1870 N N . TYR A 1 245 ? -1.754 8.423 11.495 1.00 87.00 245 TYR A N 1
ATOM 1871 C CA . TYR A 1 245 ? -2.056 9.472 12.462 1.00 87.00 245 TYR A CA 1
ATOM 1872 C C . TYR A 1 245 ? -1.726 10.842 11.865 1.00 87.00 245 TYR A C 1
ATOM 1874 O O . TYR A 1 245 ? -0.574 11.104 11.509 1.00 87.00 245 TYR A O 1
ATOM 1882 N N . VAL A 1 246 ? -2.734 11.709 11.781 1.00 87.19 246 VAL A N 1
ATOM 1883 C CA . VAL A 1 246 ? -2.614 13.090 11.300 1.00 87.19 246 VAL A CA 1
ATOM 1884 C C . VAL A 1 246 ? -3.104 14.026 12.397 1.00 87.19 246 VAL A C 1
ATOM 1886 O O . VAL A 1 246 ? -4.178 13.820 12.958 1.00 87.19 246 VAL A O 1
ATOM 1889 N N . CYS A 1 247 ? -2.321 15.061 12.699 1.00 84.94 247 CYS A N 1
ATOM 1890 C CA . CYS A 1 247 ? -2.744 16.143 13.579 1.00 84.94 247 CYS A CA 1
ATOM 1891 C C . CYS A 1 247 ? -3.159 17.335 12.716 1.00 84.94 247 CYS A C 1
ATOM 1893 O O . CYS A 1 247 ? -2.373 17.796 11.890 1.00 84.94 247 CYS A O 1
ATOM 1895 N N . GLY A 1 248 ? -4.388 17.819 12.891 1.00 82.12 248 GLY A N 1
ATOM 1896 C CA . GLY A 1 248 ? -4.786 19.107 12.335 1.00 82.12 248 GLY A CA 1
ATOM 1897 C C . GLY A 1 248 ? -4.140 20.215 13.157 1.00 82.12 248 GLY A C 1
ATOM 1898 O O . GLY A 1 248 ? -4.344 20.262 14.368 1.00 82.12 248 GLY A O 1
ATOM 1899 N N . ASN A 1 249 ? -3.358 21.079 12.516 1.00 73.62 249 ASN A N 1
ATOM 1900 C CA . ASN A 1 249 ? -2.962 22.345 13.119 1.00 73.62 249 ASN A CA 1
ATOM 1901 C C . ASN A 1 249 ? -4.031 23.381 12.760 1.00 73.62 249 ASN A C 1
ATOM 1903 O O . ASN A 1 249 ? -4.380 23.515 11.586 1.00 73.62 249 ASN A O 1
ATOM 1907 N N . THR A 1 250 ? -4.553 24.074 13.766 1.00 47.38 250 THR A N 1
ATOM 1908 C CA . THR A 1 250 ? -5.247 25.359 13.601 1.00 47.38 250 THR A CA 1
ATOM 1909 C C . THR A 1 250 ? -4.242 26.491 13.624 1.00 47.38 250 THR A C 1
ATOM 1911 O O . THR A 1 250 ? -3.335 26.407 14.485 1.00 47.38 250 THR A O 1
#

Organism: Aegilops tauschii subsp. strangulata (NCBI:txid200361)

Radius of gyration: 28.48 Å; chains: 1; bounding box: 67×55×84 Å

pLDDT: mean 80.41, std 18.08, range [31.47, 96.12]

Secondary structure (DSSP, 8-state):
-----------TTS-----SS--STT---------GGGPPP--EEEEEEE----TTS--TTPPPPEEEEEEEGGGTTS--TT--EEEEEEEEEEE--S---------S----EEEEEEEEEEEETTTTS------S------------S----HHHHHHHHHHHHHHTTTHHHHHHHHH-TTS-S-HHHHHHHHHHHH----EE-SSTT-PEEP-PPP------TTSSHHHHHHHHHHHSTT----PPP-

InterPro domains:
  IPR001208 MCM domain [PF00493] (168-249)
  IPR001208 MCM domain [PS50051] (171-250)
  IPR012340 Nucleic acid-binding, OB-fold [G3DSA:2.40.50.140] (43-95)
  IPR012340 Nucleic acid-binding, OB-fold [SSF50249] (2-95)
  IPR027417 P-loop containing nucleoside triphosphate hydrolase [G3DSA:3.40.50.300] (150-250)
  IPR027417 P-loop containing nucleoside triphosphate hydrolase [SSF52540] (171-245)
  IPR031327 Mini-chromosome maintenance protein [PTHR11630] (2-249)
  IPR031327 Mini-chromosome maintenance protein [SM00350] (2-250)
  IPR033762 MCM OB domain [PF17207] (2-94)

Sequence (250 aa):
MKCATVIRRVFSDGKFSPPVSCIIQGCKGRTFTPLRSTAKLIDFQKIRIQELSSAENREEGRVPRTIECELIEDLVDCCIPGEVVTVAGIVKVLNNHMDVGGGKSKSRNQGLYYLYLEAISVRNSKAHVVSENSDASSTDILATGSFSFETFTDKDLKFITEYNSEHGADVFRQILHSFCPSIYGHELVKAGITLALFGAVQKHSMDQNKVPIRGDIHVIIVGDPGLGKSQLLKAAASVSPRGIYVCGNT